Protein AF-A0A179RXJ3-F1 (afdb_monomer_lite)

Sequence (234 aa):
MSTRQLYRFTATAGPWVAGYRHDPAAGTIALTPEEAELDLLAGTIVPDGTPTGPIAVPGAVVVTDRVAAIRGARDYDFTVAELVAFLAGSTLGDELRGTLRDGVAPDRDTLAKLSAALDAAVVLLRAGIATRAPASALADKADAGANANIRSLEGLTTPLSLAQGGTGGRTADGARAALGLPLVPGDPGLPEAVAALYDAWVSGLPVWTGDGPVPVARGRYYRQGAGGPPVQAQ

Organism: NCBI:txid427683

pLDDT: mean 73.76, std 16.0, range [37.0, 95.38]

Radius of gyration: 41.15 Å; chains: 1; bounding box: 89×44×111 Å

Structure (mmCIF, N/CA/C/O backbone):
data_AF-A0A179RXJ3-F1
#
_entry.id   AF-A0A179RXJ3-F1
#
loop_
_atom_site.group_PDB
_atom_site.id
_atom_site.type_symbol
_atom_site.label_atom_id
_atom_site.label_alt_id
_atom_site.label_comp_id
_atom_site.label_asym_id
_atom_site.label_entity_id
_atom_site.label_seq_id
_atom_site.pdbx_PDB_ins_code
_atom_site.Cartn_x
_atom_site.Cartn_y
_atom_site.Cartn_z
_atom_site.occupancy
_atom_site.B_iso_or_equiv
_atom_site.auth_seq_id
_atom_site.auth_comp_id
_atom_site.auth_asym_id
_atom_site.auth_atom_id
_atom_site.pdbx_PDB_model_num
ATOM 1 N N . MET A 1 1 ? 15.676 28.851 -23.973 1.00 51.31 1 MET A N 1
ATOM 2 C CA . MET A 1 1 ? 17.135 28.638 -23.890 1.00 51.31 1 MET A CA 1
ATOM 3 C C . MET A 1 1 ? 17.431 28.204 -22.471 1.00 51.31 1 MET A C 1
ATOM 5 O O . MET A 1 1 ? 17.252 29.018 -21.574 1.00 51.31 1 MET A O 1
ATOM 9 N N . SER A 1 2 ? 17.754 26.929 -22.261 1.00 63.81 2 SER A N 1
ATOM 10 C CA . SER A 1 2 ? 18.090 26.411 -20.931 1.00 63.81 2 SER A CA 1
ATOM 11 C C . SER A 1 2 ? 19.412 27.023 -20.453 1.00 63.81 2 SER A C 1
ATOM 13 O O . SER A 1 2 ? 20.351 27.185 -21.234 1.00 63.81 2 SER A O 1
ATOM 15 N N . THR A 1 3 ? 19.469 27.427 -19.185 1.00 82.38 3 THR A N 1
ATOM 16 C CA . THR A 1 3 ? 20.654 28.046 -18.576 1.00 82.38 3 THR A CA 1
ATOM 17 C C . THR A 1 3 ? 21.743 26.993 -18.386 1.00 82.38 3 THR A C 1
ATOM 19 O O . THR A 1 3 ? 21.469 25.924 -17.843 1.00 82.38 3 THR A O 1
ATOM 22 N N . ARG A 1 4 ? 22.980 27.286 -18.803 1.00 84.25 4 ARG A N 1
ATOM 23 C CA . ARG A 1 4 ? 24.114 26.377 -18.590 1.00 84.25 4 ARG A CA 1
ATOM 24 C C . ARG A 1 4 ? 24.574 26.394 -17.130 1.00 84.25 4 ARG A C 1
ATOM 26 O O . ARG A 1 4 ? 24.688 27.461 -16.530 1.00 84.25 4 ARG A O 1
ATOM 33 N N . GLN A 1 5 ? 24.842 25.212 -16.586 1.00 86.44 5 GLN A N 1
ATOM 34 C CA . GLN A 1 5 ? 25.353 24.959 -15.240 1.00 86.44 5 GLN A CA 1
ATOM 35 C C . GLN A 1 5 ? 26.769 24.382 -15.316 1.00 86.44 5 GLN A C 1
ATOM 37 O O . GLN A 1 5 ? 27.162 23.816 -16.337 1.00 86.44 5 GLN A O 1
ATOM 42 N N . LEU A 1 6 ? 27.543 24.553 -14.244 1.00 88.81 6 LEU A N 1
ATOM 43 C CA . LEU A 1 6 ? 28.915 24.062 -14.163 1.00 88.81 6 LEU A CA 1
ATOM 44 C C . LEU A 1 6 ? 28.945 22.644 -13.576 1.00 88.81 6 LEU A C 1
ATOM 46 O O . LEU A 1 6 ? 28.379 22.388 -12.511 1.00 88.81 6 LEU A O 1
ATOM 50 N N . TYR A 1 7 ? 29.645 21.741 -14.252 1.00 87.81 7 TYR A N 1
ATOM 51 C CA . TYR A 1 7 ? 29.830 20.355 -13.841 1.00 87.81 7 TYR A CA 1
ATOM 52 C C . TYR A 1 7 ? 31.316 20.036 -13.736 1.00 87.81 7 TYR A C 1
ATOM 54 O O . TYR A 1 7 ? 32.099 20.453 -14.583 1.00 87.81 7 TYR A O 1
ATOM 62 N N . ARG A 1 8 ? 31.715 19.293 -12.707 1.00 90.38 8 ARG A N 1
ATOM 63 C CA . ARG A 1 8 ? 33.085 18.821 -12.495 1.00 90.38 8 ARG A CA 1
ATOM 64 C C . ARG A 1 8 ? 33.266 17.433 -13.091 1.00 90.38 8 ARG A C 1
ATOM 66 O O . ARG A 1 8 ? 32.418 16.569 -12.885 1.00 90.38 8 ARG A O 1
ATOM 73 N N . PHE A 1 9 ? 34.393 17.205 -13.758 1.00 86.50 9 PHE A N 1
ATOM 74 C CA . PHE A 1 9 ? 34.766 15.876 -14.244 1.00 86.50 9 PHE A CA 1
ATOM 75 C C . PHE A 1 9 ? 35.135 14.940 -13.091 1.00 86.50 9 PHE A C 1
ATOM 77 O O . PHE A 1 9 ? 35.782 15.338 -12.119 1.00 86.50 9 PHE A O 1
ATOM 84 N N . THR A 1 10 ? 34.749 13.675 -13.201 1.00 86.12 10 THR A N 1
ATOM 85 C CA . THR A 1 10 ? 35.151 12.633 -12.254 1.00 86.12 10 THR A CA 1
ATOM 86 C C . THR A 1 10 ? 36.356 11.854 -12.782 1.00 86.12 10 THR A C 1
ATOM 88 O O . THR A 1 10 ? 36.774 11.995 -13.931 1.00 86.12 10 THR A O 1
ATOM 91 N N . ALA A 1 11 ? 36.906 10.966 -11.951 1.00 83.25 11 ALA A N 1
ATOM 92 C CA . ALA A 1 11 ? 37.987 10.067 -12.357 1.00 83.25 11 ALA A CA 1
ATOM 93 C C . ALA A 1 11 ? 37.579 9.059 -13.453 1.00 83.25 11 ALA A C 1
ATOM 95 O O . ALA A 1 11 ? 38.448 8.410 -14.031 1.00 83.25 11 ALA A O 1
ATOM 96 N N . THR A 1 12 ? 36.281 8.907 -13.733 1.00 79.56 12 THR A N 1
ATOM 97 C CA . THR A 1 12 ? 35.764 8.020 -14.786 1.00 79.56 12 THR A CA 1
ATOM 98 C C . THR A 1 12 ? 35.531 8.751 -16.110 1.00 79.56 12 THR A C 1
ATOM 100 O O . THR A 1 12 ? 35.180 8.106 -17.099 1.00 79.56 12 THR A O 1
ATOM 103 N N . ALA A 1 13 ? 35.741 10.072 -16.158 1.00 81.00 13 ALA A N 1
ATOM 104 C CA . ALA A 1 13 ? 35.579 10.867 -17.367 1.00 81.00 13 ALA A CA 1
ATOM 105 C C . ALA A 1 13 ? 36.568 10.433 -18.461 1.00 81.00 13 ALA A C 1
ATOM 107 O O . ALA A 1 13 ? 37.788 10.451 -18.284 1.00 81.00 13 ALA A O 1
ATOM 108 N N . GLY A 1 14 ? 36.025 10.053 -19.618 1.00 77.44 14 GLY A N 1
ATOM 109 C CA . GLY A 1 14 ? 36.803 9.734 -20.810 1.00 77.44 14 GLY A CA 1
ATOM 110 C C . GLY A 1 14 ? 37.292 10.983 -21.562 1.00 77.44 14 GLY A C 1
ATOM 111 O O . GLY A 1 14 ? 37.141 12.109 -21.091 1.00 77.44 14 GLY A O 1
ATOM 112 N N . PRO A 1 15 ? 37.856 10.814 -22.771 1.00 76.38 15 PRO A N 1
ATOM 113 C CA . PRO A 1 15 ? 38.297 11.930 -23.614 1.00 76.38 15 PRO A CA 1
ATOM 114 C C . PRO A 1 15 ? 37.143 12.751 -24.224 1.00 76.38 15 PRO A C 1
ATOM 116 O O . PRO A 1 15 ? 37.399 13.770 -24.866 1.00 76.38 15 PRO A O 1
ATOM 119 N N . TRP A 1 16 ? 35.892 12.318 -24.040 1.00 75.06 16 TRP A N 1
ATOM 120 C CA . TRP A 1 16 ? 34.681 12.991 -24.508 1.00 75.06 16 TRP A CA 1
ATOM 121 C C . TRP A 1 16 ? 33.613 12.964 -23.415 1.00 75.06 16 TRP A C 1
ATOM 123 O O . TRP A 1 16 ? 33.392 11.914 -22.814 1.00 75.06 16 TRP A O 1
ATOM 133 N N . VAL A 1 17 ? 32.965 14.107 -23.188 1.00 77.31 17 VAL A N 1
ATOM 134 C CA . VAL A 1 17 ? 31.878 14.314 -22.217 1.00 77.31 17 VAL A CA 1
ATOM 135 C C . VAL A 1 17 ? 30.837 15.214 -22.881 1.00 77.31 17 VAL A C 1
ATOM 137 O O . VAL A 1 17 ? 31.190 16.260 -23.425 1.00 77.31 17 VAL A O 1
ATOM 140 N N . ALA A 1 18 ? 29.573 14.796 -22.897 1.00 76.62 18 ALA A N 1
ATOM 141 C CA . ALA A 1 18 ? 28.448 15.490 -23.530 1.00 76.62 18 ALA A CA 1
ATOM 142 C C . ALA A 1 18 ? 28.688 15.871 -25.007 1.00 76.62 18 ALA A C 1
ATOM 144 O O . ALA A 1 18 ? 28.246 16.913 -25.482 1.00 76.62 18 ALA A O 1
ATOM 145 N N . GLY A 1 19 ? 29.446 15.049 -25.745 1.00 72.12 19 GLY A N 1
ATOM 146 C CA . GLY A 1 19 ? 29.822 15.320 -27.141 1.00 72.12 19 GLY A CA 1
ATOM 147 C C . GLY A 1 19 ? 30.945 16.351 -27.323 1.00 72.12 19 GLY A C 1
ATOM 148 O O . GLY A 1 19 ? 31.393 16.570 -28.448 1.00 72.12 19 GLY A O 1
ATOM 149 N N . TYR A 1 20 ? 31.462 16.932 -26.238 1.00 73.25 20 TYR A N 1
ATOM 150 C CA . TYR A 1 20 ? 32.608 17.838 -26.245 1.00 73.25 20 TYR A CA 1
ATOM 151 C C . TYR A 1 20 ? 33.894 17.089 -25.887 1.00 73.25 20 TYR A C 1
ATOM 153 O O . TYR A 1 20 ? 33.895 16.154 -25.082 1.00 73.25 20 TYR A O 1
ATOM 161 N N . ARG A 1 21 ? 35.019 17.495 -26.486 1.00 73.94 21 ARG A N 1
ATOM 162 C CA . ARG A 1 21 ? 36.329 16.921 -26.166 1.00 73.94 21 ARG A CA 1
ATOM 163 C C . ARG A 1 21 ? 36.753 17.391 -24.776 1.00 73.94 21 ARG A C 1
ATOM 165 O O . ARG A 1 21 ? 36.854 18.592 -24.542 1.00 73.94 21 ARG A O 1
ATOM 172 N N . HIS A 1 22 ? 37.016 16.446 -23.883 1.00 76.25 22 HIS A N 1
ATOM 173 C CA . HIS A 1 22 ? 37.513 16.723 -22.541 1.00 76.25 22 HIS A CA 1
ATOM 174 C C . HIS A 1 22 ? 38.960 17.222 -22.633 1.00 76.25 22 HIS A C 1
ATOM 176 O O . HIS A 1 22 ? 39.838 16.530 -23.157 1.00 76.25 22 HIS A O 1
ATOM 182 N N . ASP A 1 23 ? 39.194 18.441 -22.147 1.00 77.50 23 ASP A N 1
ATOM 183 C CA . ASP A 1 23 ? 40.533 18.951 -21.881 1.00 77.50 23 ASP A CA 1
ATOM 184 C C . ASP A 1 23 ? 40.930 18.528 -20.459 1.00 77.50 23 ASP A C 1
ATOM 186 O O . ASP A 1 23 ? 40.339 19.035 -19.506 1.00 77.50 23 ASP A O 1
ATOM 190 N N . PRO A 1 24 ? 41.911 17.624 -20.288 1.00 69.44 24 PRO A N 1
ATOM 191 C CA . PRO A 1 24 ? 42.300 17.122 -18.972 1.00 69.44 24 PRO A CA 1
ATOM 192 C C . PRO A 1 24 ? 42.889 18.202 -18.050 1.00 69.44 24 PRO A C 1
ATOM 194 O O . PRO A 1 24 ? 43.063 17.948 -16.859 1.00 69.44 24 PRO A O 1
ATOM 197 N N . ALA A 1 25 ? 43.214 19.393 -18.570 1.00 76.19 25 ALA A N 1
ATOM 198 C CA . ALA A 1 25 ? 43.614 20.540 -17.759 1.00 76.19 25 ALA A CA 1
ATOM 199 C C . ALA A 1 25 ? 42.417 21.338 -17.204 1.00 76.19 25 ALA A C 1
ATOM 201 O O . ALA A 1 25 ? 42.571 22.068 -16.222 1.00 76.19 25 ALA A O 1
ATOM 202 N N . ALA A 1 26 ? 41.230 21.209 -17.803 1.00 75.56 26 ALA A N 1
ATOM 203 C CA . ALA A 1 26 ? 40.012 21.860 -17.337 1.00 75.56 26 ALA A CA 1
ATOM 204 C C . ALA A 1 26 ? 39.306 20.954 -16.317 1.00 75.56 26 ALA A C 1
ATOM 206 O O . ALA A 1 26 ? 38.922 19.835 -16.625 1.00 75.56 26 ALA A O 1
ATOM 207 N N . GLY A 1 27 ? 39.113 21.430 -15.084 1.00 80.75 27 GLY A N 1
ATOM 208 C CA . GLY A 1 27 ? 38.430 20.652 -14.039 1.00 80.75 27 GLY A CA 1
ATOM 209 C C . GLY A 1 27 ? 36.902 20.615 -14.170 1.00 80.75 27 GLY A C 1
ATOM 210 O O . GLY A 1 27 ? 36.249 19.864 -13.444 1.00 80.75 27 GLY A O 1
ATOM 211 N N . THR A 1 28 ? 36.323 21.430 -15.057 1.00 88.88 28 THR A N 1
ATOM 212 C CA . THR A 1 28 ? 34.873 21.629 -15.177 1.00 88.88 28 THR A CA 1
ATOM 213 C C . THR A 1 28 ? 34.411 21.876 -16.617 1.00 88.88 28 THR A C 1
ATOM 215 O O . THR A 1 28 ? 35.198 22.255 -17.485 1.00 88.88 28 THR A O 1
ATOM 218 N N . ILE A 1 29 ? 33.112 21.684 -16.864 1.00 86.44 29 ILE A N 1
ATOM 219 C CA . ILE A 1 29 ? 32.416 21.929 -18.131 1.00 86.44 29 ILE A CA 1
ATOM 220 C C . ILE A 1 29 ? 31.074 22.629 -17.885 1.00 86.44 29 ILE A C 1
ATOM 222 O O . ILE A 1 29 ? 30.380 22.334 -16.913 1.00 86.44 29 ILE A O 1
ATOM 226 N N . ALA A 1 30 ? 30.710 23.573 -18.755 1.00 89.38 30 ALA A N 1
ATOM 227 C CA . ALA A 1 30 ? 29.430 24.275 -18.693 1.00 89.38 30 ALA A CA 1
ATOM 228 C C . ALA A 1 30 ? 28.436 23.661 -19.690 1.00 89.38 30 ALA A C 1
ATOM 230 O O . ALA A 1 30 ? 28.619 23.800 -20.899 1.00 89.38 30 ALA A O 1
ATOM 231 N N . LEU A 1 31 ? 27.386 23.021 -19.182 1.00 84.81 31 LEU A N 1
ATOM 232 C CA . LEU A 1 31 ? 26.390 22.283 -19.966 1.00 84.81 31 LEU A CA 1
ATOM 233 C C . LEU A 1 31 ? 24.984 22.724 -19.569 1.00 84.81 31 LEU A C 1
ATOM 235 O O . LEU A 1 31 ? 24.766 23.139 -18.431 1.00 84.81 31 LEU A O 1
ATOM 239 N N . THR A 1 32 ? 24.011 22.656 -20.472 1.00 85.06 32 THR A N 1
ATOM 240 C CA . THR A 1 32 ? 22.610 22.710 -20.033 1.00 85.06 32 THR A CA 1
ATOM 241 C C . THR A 1 32 ? 22.261 21.414 -19.285 1.00 85.06 32 THR A C 1
ATOM 243 O O . THR A 1 32 ? 22.942 20.403 -19.479 1.00 85.06 32 THR A O 1
ATOM 246 N N . PRO A 1 33 ? 21.225 21.399 -18.427 1.00 79.44 33 PRO A N 1
ATOM 247 C CA . PRO A 1 33 ? 20.804 20.175 -17.745 1.00 79.44 33 PRO A CA 1
ATOM 248 C C . PRO A 1 33 ? 20.540 19.010 -18.707 1.00 79.44 33 PRO A C 1
ATOM 250 O O . PRO A 1 33 ? 20.866 17.873 -18.387 1.00 79.44 33 PRO A O 1
ATOM 253 N N . GLU A 1 34 ? 20.018 19.309 -19.898 1.00 76.81 34 GLU A N 1
ATOM 254 C CA . GLU A 1 34 ? 19.751 18.329 -20.954 1.00 76.81 34 GLU A CA 1
ATOM 255 C C . GLU A 1 34 ? 21.049 17.806 -21.602 1.00 76.81 34 GLU A C 1
ATOM 257 O O . GLU A 1 34 ? 21.161 16.620 -21.891 1.00 76.81 34 GLU A O 1
ATOM 262 N N . GLU A 1 35 ? 22.063 18.661 -21.792 1.00 80.50 35 GLU A N 1
ATOM 263 C CA . GLU A 1 35 ? 23.389 18.239 -22.277 1.00 80.50 35 GLU A CA 1
ATOM 264 C C . GLU A 1 35 ? 24.133 17.378 -21.230 1.00 80.50 35 GLU A C 1
ATOM 266 O O . GLU A 1 35 ? 24.879 16.472 -21.593 1.00 80.50 35 GLU A O 1
ATOM 271 N N . ALA A 1 36 ? 23.939 17.649 -19.933 1.00 81.62 36 ALA A N 1
ATOM 272 C CA . ALA A 1 36 ? 24.628 16.973 -18.828 1.00 81.62 36 ALA A CA 1
ATOM 273 C C . ALA A 1 36 ? 23.992 15.639 -18.400 1.00 81.62 36 ALA A C 1
ATOM 275 O O . ALA A 1 36 ? 24.612 14.872 -17.663 1.00 81.62 36 ALA A O 1
ATOM 276 N N . GLU A 1 37 ? 22.760 15.362 -18.828 1.00 76.00 37 GLU A N 1
ATOM 277 C CA . GLU A 1 37 ? 21.919 14.273 -18.318 1.00 76.00 37 GLU A CA 1
ATOM 278 C C . GLU A 1 37 ? 22.591 12.894 -18.424 1.00 76.00 37 GLU A C 1
ATOM 280 O O . GLU A 1 37 ? 22.647 12.134 -17.453 1.00 76.00 37 GLU A O 1
ATOM 285 N N . LEU A 1 38 ? 23.174 12.595 -19.587 1.00 69.94 38 LEU A N 1
ATOM 286 C CA . LEU A 1 38 ? 23.818 11.310 -19.860 1.00 69.94 38 LEU A CA 1
ATOM 287 C C . LEU A 1 38 ? 25.107 11.119 -19.045 1.00 69.94 38 LEU A C 1
ATOM 289 O O . LEU A 1 38 ? 25.362 10.033 -18.523 1.00 69.94 38 LEU A O 1
ATOM 293 N N . ASP A 1 39 ? 25.908 12.174 -18.913 1.00 80.88 39 ASP A N 1
ATOM 294 C CA . ASP A 1 39 ? 27.191 12.147 -18.209 1.00 80.88 39 ASP A CA 1
ATOM 295 C C . ASP A 1 39 ? 27.026 12.170 -16.680 1.00 80.88 39 ASP A C 1
ATOM 297 O O . ASP A 1 39 ? 27.813 11.557 -15.954 1.00 80.88 39 ASP A O 1
ATOM 301 N N . LEU A 1 40 ? 25.959 12.799 -16.175 1.00 79.94 40 LEU A N 1
ATOM 302 C CA . LEU A 1 40 ? 25.550 12.689 -14.772 1.00 79.94 40 LEU A CA 1
ATOM 303 C C . LEU A 1 40 ? 25.156 11.249 -14.424 1.00 79.94 40 LEU A C 1
ATOM 305 O O . LEU A 1 40 ? 25.555 10.738 -13.379 1.00 79.94 40 LEU A O 1
ATOM 309 N N . LEU A 1 41 ? 24.412 10.574 -15.308 1.00 72.44 41 LEU A N 1
ATOM 310 C CA . LEU A 1 41 ? 23.998 9.183 -15.109 1.00 72.44 41 LEU A CA 1
ATOM 311 C C . LEU A 1 41 ? 25.175 8.202 -15.221 1.00 72.44 41 LEU A C 1
ATOM 313 O O . LEU A 1 41 ? 25.265 7.247 -14.450 1.00 72.44 41 LEU A O 1
ATOM 317 N N . ALA A 1 42 ? 26.096 8.445 -16.158 1.00 72.44 42 ALA A N 1
ATOM 318 C CA . ALA A 1 42 ? 27.331 7.674 -16.303 1.00 72.44 42 ALA A CA 1
ATOM 319 C C . ALA A 1 42 ? 28.345 7.940 -15.173 1.00 72.44 42 ALA A C 1
ATOM 321 O O . ALA A 1 42 ? 29.340 7.221 -15.051 1.00 72.44 42 ALA A O 1
ATOM 322 N N . GLY A 1 43 ? 28.108 8.972 -14.356 1.00 78.00 43 GLY A N 1
ATOM 323 C CA . GLY A 1 43 ? 29.002 9.404 -13.288 1.00 78.00 43 GLY A CA 1
ATOM 324 C C . GLY A 1 43 ? 30.328 9.963 -13.800 1.00 78.00 43 GLY A C 1
ATOM 325 O O . GLY A 1 43 ? 31.296 9.982 -13.044 1.00 78.00 43 GLY A O 1
ATOM 326 N N . THR A 1 44 ? 30.402 10.383 -15.066 1.00 82.88 44 THR A N 1
ATOM 327 C CA . THR A 1 44 ? 31.577 11.030 -15.676 1.00 82.88 44 THR A CA 1
ATOM 328 C C . THR A 1 44 ? 31.675 12.499 -15.270 1.00 82.88 44 THR A C 1
ATOM 330 O O . THR A 1 44 ? 32.769 13.065 -15.257 1.00 82.88 44 THR A O 1
ATOM 333 N N . ILE A 1 45 ? 30.552 13.106 -14.876 1.00 85.38 45 ILE A N 1
ATOM 334 C CA . ILE A 1 45 ? 30.499 14.442 -14.281 1.00 85.38 45 ILE A CA 1
ATOM 335 C C . ILE A 1 45 ? 29.619 14.473 -13.032 1.00 85.38 45 ILE A C 1
ATOM 337 O O . ILE A 1 45 ? 28.733 13.642 -12.847 1.00 85.38 45 ILE A O 1
ATOM 341 N N . VAL A 1 46 ? 29.845 15.473 -12.185 1.00 87.50 46 VAL A N 1
ATOM 342 C CA . VAL A 1 46 ? 28.992 15.808 -11.0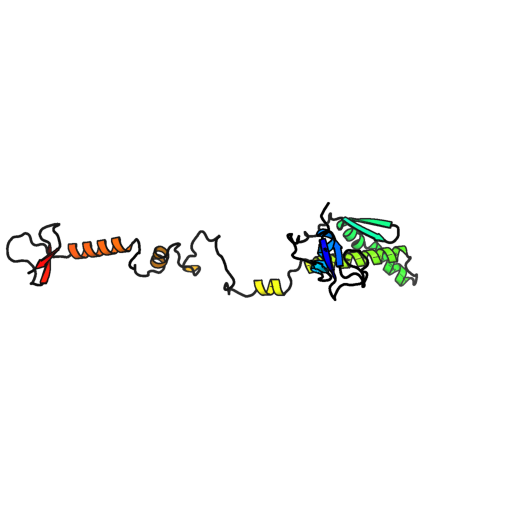37 1.00 87.50 46 VAL A CA 1
ATOM 343 C C . VAL A 1 46 ? 28.705 17.310 -11.019 1.00 87.50 46 VAL A C 1
ATOM 345 O O . VAL A 1 46 ? 29.553 18.081 -11.469 1.00 87.50 46 VAL A O 1
ATOM 348 N N . PRO A 1 47 ? 27.546 17.772 -10.517 1.00 87.31 47 PRO A N 1
ATOM 349 C CA . PRO A 1 47 ? 27.279 19.203 -10.393 1.00 87.31 47 PRO A CA 1
ATOM 350 C C . PRO A 1 47 ? 28.333 19.857 -9.491 1.00 87.31 47 PRO A C 1
ATOM 352 O O . PRO A 1 47 ? 28.579 19.379 -8.382 1.00 87.31 47 PRO A O 1
ATOM 355 N N . ASP A 1 48 ? 28.961 20.944 -9.943 1.00 78.69 48 ASP A N 1
ATOM 356 C CA . ASP A 1 48 ? 29.910 21.709 -9.122 1.00 78.69 48 ASP A CA 1
ATOM 357 C C . ASP A 1 48 ? 29.106 22.712 -8.266 1.00 78.69 48 ASP A C 1
ATOM 359 O O . ASP A 1 48 ? 29.099 23.917 -8.506 1.00 78.69 48 ASP A O 1
ATOM 363 N N . GLY A 1 49 ? 28.311 22.176 -7.328 1.00 66.94 49 GLY A N 1
ATOM 364 C CA . GLY A 1 49 ? 27.346 22.912 -6.497 1.00 66.94 49 GLY A CA 1
ATOM 365 C C . GLY A 1 49 ? 26.072 22.111 -6.183 1.00 66.94 49 GLY A C 1
ATOM 366 O O . GLY A 1 49 ? 25.927 20.963 -6.596 1.00 66.94 49 GLY A O 1
ATOM 367 N N . THR A 1 50 ? 25.130 22.693 -5.431 1.00 46.06 50 THR A N 1
ATOM 368 C CA . THR A 1 50 ? 23.830 22.058 -5.137 1.00 46.06 50 THR A CA 1
ATOM 369 C C . THR A 1 50 ? 22.943 22.108 -6.392 1.00 46.06 50 THR A C 1
ATOM 371 O O . THR A 1 50 ? 22.615 23.213 -6.827 1.00 46.06 50 THR A O 1
ATOM 374 N N . PRO A 1 51 ? 22.542 20.973 -6.997 1.00 47.06 51 PRO A N 1
ATOM 375 C CA . PRO A 1 51 ? 21.710 20.994 -8.197 1.00 47.06 51 PRO A CA 1
ATOM 376 C C . PRO A 1 51 ? 20.323 21.561 -7.867 1.00 47.06 51 PRO A C 1
ATOM 378 O O . PRO A 1 51 ? 19.553 20.971 -7.110 1.00 47.06 51 PRO A O 1
ATOM 381 N N . THR A 1 52 ? 19.996 22.724 -8.428 1.00 39.88 52 THR A N 1
ATOM 382 C CA . THR A 1 52 ? 18.674 23.353 -8.330 1.00 39.88 52 THR A CA 1
ATOM 383 C C . THR A 1 52 ? 17.831 22.964 -9.541 1.00 39.88 52 THR A C 1
ATOM 385 O O . THR A 1 52 ? 17.599 23.752 -10.452 1.00 39.88 52 THR A O 1
ATOM 388 N N . GLY A 1 53 ? 17.376 21.714 -9.572 1.00 50.38 53 GLY A N 1
ATOM 389 C CA . GLY A 1 53 ? 16.411 21.263 -10.570 1.00 50.38 53 GLY A CA 1
ATOM 390 C C . GLY A 1 53 ? 16.126 19.765 -10.481 1.00 50.38 53 GLY A C 1
ATOM 391 O O . GLY A 1 53 ? 17.020 19.004 -10.107 1.00 50.38 53 GLY A O 1
ATOM 392 N N . PRO A 1 54 ? 14.894 19.320 -10.789 1.00 37.56 54 PRO A N 1
ATOM 393 C CA . PRO A 1 54 ? 14.605 17.900 -10.919 1.00 37.56 54 PRO A CA 1
ATOM 394 C C . PRO A 1 54 ? 15.454 17.317 -12.052 1.00 37.56 54 PRO A C 1
ATOM 396 O O . PRO A 1 54 ? 15.471 17.851 -13.160 1.00 37.56 54 PRO A O 1
ATOM 399 N N . ILE A 1 55 ? 16.151 16.218 -11.766 1.00 42.59 55 ILE A N 1
ATOM 400 C CA . ILE A 1 55 ? 16.773 15.385 -12.796 1.00 42.59 55 ILE A CA 1
ATOM 401 C C . ILE A 1 55 ? 15.618 14.820 -13.626 1.00 42.59 55 ILE A C 1
ATOM 403 O O . ILE A 1 55 ? 14.790 14.071 -13.101 1.00 42.59 55 ILE A O 1
ATOM 407 N N . ALA A 1 56 ? 15.510 15.240 -14.887 1.00 39.47 56 ALA A N 1
ATOM 408 C CA . ALA A 1 56 ? 14.543 14.664 -15.805 1.00 39.47 56 ALA A CA 1
ATOM 409 C C . ALA A 1 56 ? 14.909 13.190 -16.012 1.00 39.47 56 ALA A C 1
ATOM 411 O O . ALA A 1 56 ? 16.065 12.855 -16.245 1.00 39.47 56 ALA A O 1
ATOM 412 N N . VAL A 1 57 ? 13.932 12.300 -15.851 1.00 40.03 57 VAL A N 1
ATOM 413 C CA . VAL A 1 57 ? 14.090 10.903 -16.256 1.00 40.03 57 VAL A CA 1
ATOM 414 C C . VAL A 1 57 ? 13.776 10.868 -17.750 1.00 40.03 57 VAL A C 1
ATOM 416 O O . VAL A 1 57 ? 12.666 11.275 -18.114 1.00 40.03 57 VAL A O 1
ATOM 419 N N . PRO A 1 58 ? 14.696 10.408 -18.614 1.00 44.34 58 PRO A N 1
ATOM 420 C CA . PRO A 1 58 ? 14.441 10.400 -20.041 1.00 44.34 58 PRO A CA 1
ATOM 421 C C . PRO A 1 58 ? 13.259 9.474 -20.340 1.00 44.34 58 PRO A C 1
ATOM 423 O O . PRO A 1 58 ? 13.141 8.374 -19.790 1.00 44.34 58 PRO A O 1
ATOM 426 N N . GLY A 1 59 ? 12.347 9.952 -21.188 1.00 45.25 59 GLY A N 1
ATOM 427 C CA . GLY A 1 59 ? 11.204 9.172 -21.651 1.00 45.25 59 GLY A CA 1
ATOM 428 C C . GLY A 1 59 ? 11.646 7.927 -22.424 1.00 45.25 59 GLY A C 1
ATOM 429 O O . GLY A 1 59 ? 12.773 7.841 -22.912 1.00 45.25 59 GLY A O 1
ATOM 430 N N . ALA A 1 60 ? 10.754 6.943 -22.542 1.00 43.50 60 ALA A N 1
ATOM 431 C CA . ALA A 1 60 ? 11.016 5.777 -23.377 1.00 43.50 60 ALA A CA 1
ATOM 432 C C . ALA A 1 60 ? 11.252 6.215 -24.831 1.00 43.50 60 ALA A C 1
ATOM 434 O O . ALA A 1 60 ? 10.440 6.958 -25.378 1.00 43.50 60 ALA A O 1
ATOM 435 N N . VAL A 1 61 ? 12.333 5.724 -25.446 1.00 46.28 61 VAL A N 1
ATOM 436 C CA . VAL A 1 61 ? 12.594 5.937 -26.874 1.00 46.28 61 VAL A CA 1
ATOM 437 C C . VAL A 1 61 ? 11.484 5.259 -27.672 1.00 46.28 61 VAL A C 1
ATOM 439 O O . VAL A 1 61 ? 11.273 4.048 -27.548 1.00 46.28 61 VAL A O 1
ATOM 442 N N . VAL A 1 62 ? 10.764 6.031 -28.477 1.00 52.44 62 VAL A N 1
ATOM 443 C CA . VAL A 1 62 ? 9.672 5.549 -29.323 1.00 52.44 62 VAL A CA 1
ATOM 444 C C . VAL A 1 62 ? 10.101 5.489 -30.784 1.00 52.44 62 VAL A C 1
ATOM 446 O O . VAL A 1 62 ? 11.040 6.139 -31.227 1.00 52.44 62 VAL A O 1
ATOM 449 N N . VAL A 1 63 ? 9.390 4.688 -31.575 1.00 47.09 63 VAL A N 1
ATOM 450 C CA . VAL A 1 63 ? 9.731 4.411 -32.982 1.00 47.09 63 VAL A CA 1
ATOM 451 C C . VAL A 1 63 ? 9.743 5.651 -33.888 1.00 47.09 63 VAL A C 1
ATOM 453 O O . VAL A 1 63 ? 10.345 5.620 -34.959 1.00 47.09 63 VAL A O 1
ATOM 456 N N . THR A 1 64 ? 9.092 6.735 -33.463 1.00 62.50 64 THR A N 1
ATOM 457 C CA . THR A 1 64 ? 9.061 8.029 -34.159 1.00 62.50 64 THR A CA 1
ATOM 458 C C . THR A 1 64 ? 10.233 8.940 -33.812 1.00 62.50 64 THR A C 1
ATOM 460 O O . THR A 1 64 ? 10.381 9.983 -34.449 1.00 62.50 64 THR A O 1
ATOM 463 N N . ASP A 1 65 ? 11.045 8.581 -32.817 1.00 48.50 65 ASP A N 1
ATOM 464 C CA . ASP A 1 65 ? 12.176 9.402 -32.406 1.00 48.50 65 ASP A CA 1
ATOM 465 C C . ASP A 1 65 ? 13.215 9.478 -33.521 1.00 48.50 65 ASP A C 1
ATOM 467 O O . ASP A 1 65 ? 13.467 8.512 -34.249 1.00 48.50 65 ASP A O 1
ATOM 471 N N . ARG A 1 66 ? 13.795 10.669 -33.665 1.00 63.94 66 ARG A N 1
ATOM 472 C CA . ARG A 1 66 ? 14.797 10.990 -34.679 1.00 63.94 66 ARG A CA 1
ATOM 473 C C . ARG A 1 66 ? 16.186 10.717 -34.127 1.00 63.94 66 ARG A C 1
ATOM 475 O O . ARG A 1 66 ? 16.522 11.147 -33.026 1.00 63.94 66 ARG A O 1
ATOM 482 N N . VAL A 1 67 ? 17.001 10.037 -34.918 1.00 54.94 67 VAL A N 1
ATOM 483 C CA . VAL A 1 67 ? 18.416 9.807 -34.652 1.00 54.94 67 VAL A CA 1
ATOM 484 C C . VAL A 1 67 ? 19.206 10.654 -35.638 1.00 54.94 67 VAL A C 1
ATOM 486 O O . VAL A 1 67 ? 19.251 10.359 -36.831 1.00 54.94 67 VAL A O 1
ATOM 489 N N . ALA A 1 68 ? 19.832 11.709 -35.119 1.00 55.72 68 ALA A N 1
ATOM 490 C CA . ALA A 1 68 ? 20.777 12.521 -35.868 1.00 55.72 68 ALA A CA 1
ATOM 491 C C . ALA A 1 68 ? 22.199 11.991 -35.636 1.00 55.72 68 ALA A C 1
ATOM 493 O O . ALA A 1 68 ? 22.665 11.915 -34.498 1.00 55.72 68 ALA A O 1
ATOM 494 N N . ALA A 1 69 ? 22.898 11.629 -36.708 1.00 51.41 69 ALA A N 1
ATOM 495 C CA . ALA A 1 69 ? 24.291 11.206 -36.668 1.00 51.41 69 ALA A CA 1
ATOM 496 C C . ALA A 1 69 ? 25.112 12.019 -37.670 1.00 51.41 69 ALA A C 1
ATOM 498 O O . ALA A 1 69 ? 24.751 12.128 -38.838 1.00 51.41 69 ALA A O 1
ATOM 499 N N . ILE A 1 70 ? 26.249 12.559 -37.231 1.00 41.50 70 ILE A N 1
ATOM 500 C CA . ILE A 1 70 ? 27.159 13.320 -38.092 1.00 41.50 70 ILE A CA 1
ATOM 501 C C . ILE A 1 70 ? 28.429 12.496 -38.286 1.00 41.50 70 ILE A C 1
ATOM 503 O O . ILE A 1 70 ? 29.100 12.136 -37.317 1.00 41.50 70 ILE A O 1
ATOM 507 N N . ARG A 1 71 ? 28.787 12.197 -39.540 1.00 40.72 71 ARG A N 1
ATOM 508 C CA . ARG A 1 71 ? 30.076 11.563 -39.864 1.00 40.72 71 ARG A CA 1
ATOM 509 C C . ARG A 1 71 ? 30.750 12.289 -41.020 1.00 40.72 71 ARG A C 1
ATOM 511 O O . ARG A 1 71 ? 30.330 12.195 -42.173 1.00 40.72 71 ARG A O 1
ATOM 518 N N . GLY A 1 72 ? 31.856 12.967 -40.715 1.00 56.72 72 GLY A N 1
ATOM 519 C CA . GLY A 1 72 ? 32.536 13.834 -41.676 1.00 56.72 72 GLY A CA 1
ATOM 520 C C . GLY A 1 72 ? 31.686 15.070 -41.976 1.00 56.72 72 GLY A C 1
ATOM 521 O O . GLY A 1 72 ? 31.247 15.736 -41.051 1.00 56.72 72 GLY A O 1
ATOM 522 N N . ALA A 1 73 ? 31.450 15.360 -43.258 1.00 46.28 73 ALA A N 1
ATOM 523 C CA . ALA A 1 73 ? 30.623 16.487 -43.709 1.00 46.28 73 ALA A CA 1
ATOM 524 C C . ALA A 1 73 ? 29.174 16.087 -44.053 1.00 46.28 73 ALA A C 1
ATOM 526 O O . ALA A 1 73 ? 28.508 16.789 -44.810 1.00 46.28 73 ALA A O 1
ATOM 527 N N . ARG A 1 74 ? 28.717 14.914 -43.596 1.00 37.00 74 ARG A N 1
ATOM 528 C CA . ARG A 1 74 ? 27.366 14.417 -43.870 1.00 37.00 74 ARG A CA 1
ATOM 529 C C . ARG A 1 74 ? 26.583 14.245 -42.580 1.00 37.00 74 ARG A C 1
ATOM 531 O O . ARG A 1 74 ? 27.059 13.576 -41.658 1.00 37.00 74 ARG A O 1
ATOM 538 N N . ASP A 1 75 ? 25.372 14.781 -42.618 1.00 54.12 75 ASP A N 1
ATOM 539 C CA . ASP A 1 75 ? 24.352 14.630 -41.595 1.00 54.12 75 ASP A CA 1
ATOM 540 C C . ASP A 1 75 ? 23.398 13.516 -42.025 1.00 54.12 75 ASP A C 1
ATOM 542 O O . ASP A 1 75 ? 22.869 13.516 -43.139 1.00 54.12 75 ASP A O 1
ATOM 546 N N . TYR A 1 76 ? 23.215 12.543 -41.144 1.00 50.50 76 TYR A N 1
ATOM 547 C CA . TYR A 1 76 ? 22.251 11.468 -41.293 1.00 50.50 76 TYR A CA 1
ATOM 548 C C . TYR A 1 76 ? 21.131 11.722 -40.293 1.00 50.50 76 TYR A C 1
ATOM 550 O O . TYR A 1 76 ? 21.390 11.833 -39.098 1.00 50.50 76 TYR A O 1
ATOM 558 N N . ASP A 1 77 ? 19.904 11.826 -40.790 1.00 59.62 77 ASP A N 1
ATOM 559 C CA . ASP A 1 77 ? 18.702 12.007 -39.982 1.00 59.62 77 ASP A CA 1
ATOM 560 C C . ASP A 1 77 ? 17.691 10.935 -40.389 1.00 59.62 77 ASP A C 1
ATOM 562 O O . ASP A 1 77 ? 17.202 10.930 -41.521 1.00 59.62 77 ASP A O 1
ATOM 566 N N . PHE A 1 78 ? 17.442 9.986 -39.492 1.00 58.81 78 PHE A N 1
ATOM 567 C CA . PHE A 1 78 ? 16.501 8.889 -39.701 1.00 58.81 78 PHE A CA 1
ATOM 568 C C . PHE A 1 78 ? 15.754 8.571 -38.407 1.00 58.81 78 PHE A C 1
ATOM 570 O O . PHE A 1 78 ? 16.235 8.808 -37.301 1.00 58.81 78 PHE A O 1
ATOM 577 N N . THR A 1 79 ? 14.554 8.025 -38.535 1.00 63.12 79 THR A N 1
ATOM 578 C CA . THR A 1 79 ? 13.748 7.563 -37.403 1.00 63.12 79 THR A CA 1
ATOM 579 C C . THR A 1 79 ? 14.250 6.224 -36.867 1.00 63.12 79 THR A C 1
ATOM 581 O O . THR A 1 79 ? 14.841 5.417 -37.591 1.00 63.12 79 THR A O 1
ATOM 584 N N . VAL A 1 80 ? 13.960 5.934 -35.596 1.00 54.69 80 VAL A N 1
ATOM 585 C CA . VAL A 1 80 ? 14.217 4.612 -34.999 1.00 54.69 80 VAL A CA 1
ATOM 586 C C . VAL A 1 80 ? 13.530 3.498 -35.807 1.00 54.69 80 VAL A C 1
ATOM 588 O O . VAL A 1 80 ? 14.115 2.434 -36.000 1.00 54.69 80 VAL A O 1
ATOM 591 N N . ALA A 1 81 ? 12.332 3.744 -36.347 1.00 56.31 81 ALA A N 1
ATOM 592 C CA . ALA A 1 81 ? 11.643 2.808 -37.238 1.00 56.31 81 ALA A CA 1
ATOM 593 C C . ALA A 1 81 ? 12.410 2.536 -38.544 1.00 56.31 81 ALA A C 1
ATOM 595 O O . ALA A 1 81 ? 12.532 1.382 -38.951 1.00 56.31 81 ALA A O 1
ATOM 596 N N . GLU A 1 82 ? 12.940 3.5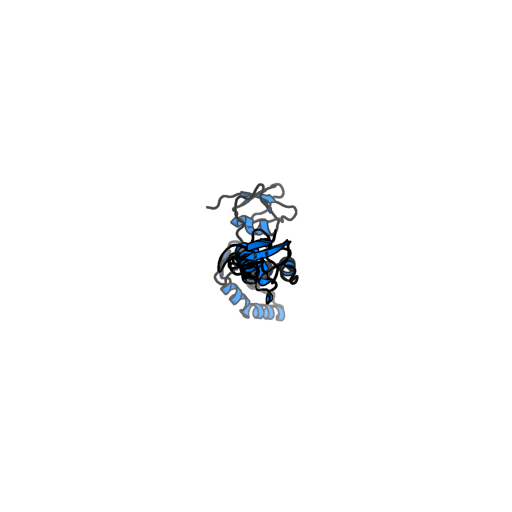75 -39.193 1.00 57.91 82 GLU A N 1
ATOM 597 C CA . GLU A 1 82 ? 13.720 3.446 -40.431 1.00 57.91 82 GLU A CA 1
ATOM 598 C C . GLU A 1 82 ? 15.030 2.701 -40.196 1.00 57.91 82 GLU A C 1
ATOM 600 O O . GLU A 1 82 ? 15.410 1.855 -40.999 1.00 57.91 82 GLU A O 1
ATOM 605 N N . LEU A 1 83 ? 15.682 2.949 -39.063 1.00 60.75 83 LEU A N 1
ATOM 606 C CA . LEU A 1 83 ? 16.869 2.212 -38.653 1.00 60.75 83 LEU A CA 1
ATOM 607 C C . LEU A 1 83 ? 16.563 0.730 -38.417 1.00 60.75 83 LEU A C 1
ATOM 609 O O . LEU A 1 83 ? 17.286 -0.136 -38.901 1.00 60.75 83 LEU A O 1
ATOM 613 N N . VAL A 1 84 ? 15.475 0.422 -37.708 1.00 58.56 84 VAL A N 1
ATOM 614 C CA . VAL A 1 84 ? 15.029 -0.960 -37.485 1.00 58.56 84 VAL A CA 1
ATOM 615 C C . VAL A 1 84 ? 14.670 -1.637 -38.809 1.00 58.56 84 VAL A C 1
ATOM 617 O O . VAL A 1 84 ? 15.058 -2.782 -39.018 1.00 58.56 84 VAL A O 1
ATOM 620 N N . ALA A 1 85 ? 13.997 -0.942 -39.728 1.00 60.09 85 ALA A N 1
ATOM 621 C CA . ALA A 1 85 ? 13.678 -1.457 -41.058 1.00 60.09 85 ALA A CA 1
ATOM 622 C C . ALA A 1 85 ? 14.936 -1.678 -41.916 1.00 60.09 85 ALA A C 1
ATOM 624 O O . ALA A 1 85 ? 15.035 -2.687 -42.612 1.00 60.09 85 ALA A O 1
ATOM 625 N N . PHE A 1 86 ? 15.918 -0.780 -41.825 1.00 58.59 86 PHE A N 1
ATOM 626 C CA . PHE A 1 86 ? 17.212 -0.899 -42.492 1.00 58.59 86 PHE A CA 1
ATOM 627 C C . PHE A 1 86 ? 18.019 -2.094 -41.965 1.00 58.59 86 PHE A C 1
ATOM 629 O O . PHE A 1 86 ? 18.588 -2.847 -42.749 1.00 58.59 86 PHE A O 1
ATOM 636 N N . LEU A 1 87 ? 18.011 -2.317 -40.648 1.00 56.06 87 LEU A N 1
ATOM 637 C CA . LEU A 1 87 ? 18.658 -3.463 -39.999 1.00 56.06 87 LEU A CA 1
ATOM 638 C C . LEU A 1 87 ? 17.919 -4.788 -40.242 1.00 56.06 87 LEU A C 1
ATOM 640 O O . LEU A 1 87 ? 18.552 -5.838 -40.335 1.00 56.06 87 LEU A O 1
ATOM 644 N N . ALA A 1 88 ? 16.588 -4.751 -40.343 1.00 58.03 88 ALA A N 1
ATOM 645 C CA . ALA A 1 88 ? 15.750 -5.905 -40.668 1.00 58.03 88 ALA A CA 1
ATOM 646 C C . ALA A 1 88 ? 15.778 -6.258 -42.170 1.00 58.03 88 ALA A C 1
ATOM 648 O O . ALA A 1 88 ? 15.388 -7.361 -42.559 1.00 58.03 88 ALA A O 1
ATOM 649 N N . GLY A 1 89 ? 16.253 -5.339 -43.017 1.00 56.34 89 GLY A N 1
ATOM 650 C CA . GLY A 1 89 ? 16.481 -5.550 -44.439 1.00 56.34 89 GLY A CA 1
ATOM 651 C C . GLY A 1 89 ? 17.643 -6.511 -44.686 1.00 56.34 89 GLY A C 1
ATOM 652 O O . GLY A 1 89 ? 18.810 -6.146 -44.583 1.00 56.34 89 GLY A O 1
ATOM 653 N N . SER A 1 90 ? 17.311 -7.746 -45.067 1.00 53.91 90 SER A N 1
ATOM 654 C CA . SER A 1 90 ? 18.237 -8.835 -45.446 1.00 53.91 90 SER A CA 1
ATOM 655 C C . SER A 1 90 ? 19.354 -8.472 -46.442 1.00 53.91 90 SER A C 1
ATOM 657 O O . SER A 1 90 ? 20.359 -9.177 -46.499 1.00 53.91 90 SER A O 1
ATOM 659 N N . THR A 1 91 ? 19.243 -7.363 -47.180 1.00 54.03 91 THR A N 1
ATOM 660 C CA . THR A 1 91 ? 20.166 -7.014 -48.267 1.00 54.03 91 THR A CA 1
ATOM 661 C C . THR A 1 91 ? 21.585 -6.736 -47.789 1.00 54.03 91 THR A C 1
ATOM 663 O O . THR A 1 91 ? 22.511 -7.225 -48.420 1.00 54.03 91 THR A O 1
ATOM 666 N N . LEU A 1 92 ? 21.785 -6.046 -46.657 1.00 54.28 92 LEU A N 1
ATOM 667 C CA . LEU A 1 92 ? 23.136 -5.760 -46.147 1.00 54.28 92 LEU A CA 1
ATOM 668 C C . LEU A 1 92 ? 23.840 -7.047 -45.688 1.00 54.28 92 LEU A C 1
ATOM 670 O O . LEU A 1 92 ? 25.023 -7.257 -45.951 1.00 54.28 92 LEU A O 1
ATOM 674 N N . GLY A 1 93 ? 23.100 -7.926 -45.005 1.00 56.38 93 GLY A N 1
ATOM 675 C CA . GLY A 1 93 ? 23.611 -9.216 -44.546 1.00 56.38 93 GLY A CA 1
ATOM 676 C C . GLY A 1 93 ? 23.913 -10.174 -45.700 1.00 56.38 93 GLY A C 1
ATOM 677 O O . GLY A 1 93 ? 24.863 -10.953 -45.608 1.00 56.38 93 GLY A O 1
ATOM 678 N N . ASP A 1 94 ? 23.128 -10.105 -46.775 1.00 61.03 94 ASP A N 1
ATOM 679 C CA . ASP A 1 94 ? 23.320 -10.888 -47.994 1.00 61.03 94 ASP A CA 1
ATOM 680 C C . ASP A 1 94 ? 24.464 -10.327 -48.864 1.00 61.03 94 ASP A C 1
ATOM 682 O O . ASP A 1 94 ? 25.287 -11.113 -49.334 1.00 61.03 94 ASP A O 1
ATOM 686 N N . GLU A 1 95 ? 24.609 -8.999 -48.986 1.00 56.62 95 GLU A N 1
ATOM 687 C CA . GLU A 1 95 ? 25.743 -8.321 -49.648 1.00 56.62 95 GLU A CA 1
ATOM 688 C C . GLU A 1 95 ? 27.074 -8.641 -48.965 1.00 56.62 95 GLU A C 1
ATOM 690 O O . GLU A 1 95 ? 28.033 -9.019 -49.640 1.00 56.62 95 GLU A O 1
ATOM 695 N N . LEU A 1 96 ? 27.129 -8.557 -47.628 1.00 53.81 96 LEU A N 1
ATOM 696 C CA . LEU A 1 96 ? 28.316 -8.906 -46.836 1.00 53.81 96 LEU A CA 1
ATOM 697 C C . LEU A 1 96 ? 28.673 -10.391 -46.952 1.00 53.81 96 LEU A C 1
ATOM 699 O O . LEU A 1 96 ? 29.850 -10.734 -47.068 1.00 53.81 96 LEU A O 1
ATOM 703 N N . ARG A 1 97 ? 27.677 -11.291 -46.942 1.00 58.72 97 ARG A N 1
ATOM 704 C CA . ARG A 1 97 ? 27.912 -12.732 -47.149 1.00 58.72 97 ARG A CA 1
ATOM 705 C C . ARG A 1 97 ? 28.390 -13.044 -48.565 1.00 58.72 97 ARG A C 1
ATOM 707 O O . ARG A 1 97 ? 29.203 -13.954 -48.708 1.00 58.72 97 ARG A O 1
ATOM 714 N N . GLY A 1 98 ? 27.906 -12.319 -49.572 1.00 58.47 98 GLY A N 1
ATOM 715 C CA . GLY A 1 98 ? 28.379 -12.418 -50.954 1.00 58.47 98 GLY A CA 1
ATOM 716 C C . GLY A 1 98 ? 29.835 -11.975 -51.086 1.00 58.47 98 GLY A C 1
ATOM 717 O O . GLY A 1 98 ? 30.686 -12.773 -51.467 1.00 58.47 98 GLY A O 1
ATOM 718 N N . THR A 1 99 ? 30.156 -10.755 -50.643 1.00 54.50 99 THR A N 1
ATOM 719 C CA . THR A 1 99 ? 31.527 -10.207 -50.710 1.00 54.50 99 THR A CA 1
ATOM 720 C C . THR A 1 99 ? 32.549 -11.062 -49.958 1.00 54.50 99 THR A C 1
ATOM 722 O O . THR A 1 99 ? 33.617 -11.356 -50.493 1.00 54.50 99 THR A O 1
ATOM 725 N N . LEU A 1 100 ? 32.211 -11.554 -48.760 1.00 54.28 100 LEU A N 1
ATOM 726 C CA . LEU A 1 100 ? 33.094 -12.442 -47.992 1.00 54.28 100 LEU A CA 1
ATOM 727 C C . LEU A 1 100 ? 33.294 -13.824 -48.641 1.00 54.28 100 LEU A C 1
ATOM 729 O O . LEU A 1 100 ? 34.385 -14.381 -48.527 1.00 54.28 100 LEU A O 1
ATOM 733 N N . ARG A 1 101 ? 32.272 -14.392 -49.303 1.00 58.84 101 ARG A N 1
ATOM 734 C CA . ARG A 1 101 ? 32.382 -15.688 -50.007 1.00 58.84 101 ARG A CA 1
ATOM 735 C C . ARG A 1 101 ? 33.195 -15.591 -51.292 1.00 58.84 101 ARG A C 1
ATOM 737 O O . ARG A 1 101 ? 33.931 -16.524 -51.597 1.00 58.84 101 ARG A O 1
ATOM 744 N N . ASP A 1 102 ? 33.101 -14.465 -51.987 1.00 61.16 102 ASP A N 1
ATOM 745 C CA . ASP A 1 102 ? 33.788 -14.242 -53.261 1.00 61.16 102 ASP A CA 1
ATOM 746 C C . ASP A 1 102 ? 35.231 -13.735 -53.078 1.00 61.16 102 ASP A C 1
ATOM 748 O O . ASP A 1 102 ? 35.941 -13.490 -54.052 1.00 61.16 102 ASP A O 1
ATOM 752 N N . GLY A 1 103 ? 35.691 -13.576 -51.829 1.00 45.00 103 GLY A N 1
ATOM 753 C CA . GLY A 1 103 ? 37.029 -13.065 -51.515 1.00 45.00 103 GLY A CA 1
ATOM 754 C C . GLY A 1 103 ? 37.237 -11.601 -51.923 1.00 45.00 103 GLY A C 1
ATOM 755 O O . GLY A 1 103 ? 38.374 -11.131 -51.978 1.00 45.00 103 GLY A O 1
ATOM 756 N N . VAL A 1 104 ? 36.153 -10.878 -52.210 1.00 54.22 104 VAL A N 1
ATOM 757 C CA . VAL A 1 104 ? 36.167 -9.469 -52.603 1.00 54.22 104 VAL A CA 1
ATOM 758 C C . VAL A 1 104 ? 36.001 -8.625 -51.346 1.00 54.22 104 VAL A C 1
ATOM 760 O O . VAL A 1 104 ? 35.035 -8.781 -50.601 1.00 54.22 104 VAL A O 1
ATOM 763 N N . ALA A 1 105 ? 36.946 -7.717 -51.093 1.00 50.84 105 ALA A N 1
ATOM 764 C CA . ALA A 1 105 ? 36.830 -6.799 -49.969 1.00 50.84 105 ALA A CA 1
ATOM 765 C C . ALA A 1 105 ? 35.540 -5.965 -50.120 1.00 50.84 105 ALA A C 1
ATOM 767 O O . ALA A 1 105 ? 35.358 -5.348 -51.174 1.00 50.84 105 ALA A O 1
ATOM 768 N N . PRO A 1 106 ? 34.651 -5.940 -49.108 1.00 56.56 106 PRO A N 1
ATOM 769 C CA . PRO A 1 106 ? 33.447 -5.124 -49.158 1.00 56.56 106 PRO A CA 1
ATOM 770 C C . PRO A 1 106 ? 33.826 -3.662 -49.378 1.00 56.56 106 PRO A C 1
ATOM 772 O O . PRO A 1 106 ? 34.803 -3.161 -48.810 1.00 56.56 106 PRO A O 1
ATOM 775 N N . ASP A 1 107 ? 33.070 -2.984 -50.235 1.00 61.88 107 ASP A N 1
ATOM 776 C CA . ASP A 1 107 ? 33.339 -1.592 -50.547 1.00 61.88 107 ASP A CA 1
ATOM 777 C C . ASP A 1 107 ? 33.147 -0.694 -49.306 1.00 61.88 107 ASP A C 1
ATOM 779 O O . ASP A 1 107 ? 32.557 -1.057 -48.280 1.00 61.88 107 ASP A O 1
ATOM 783 N N . ARG A 1 108 ? 33.683 0.523 -49.399 1.00 55.09 108 ARG A N 1
ATOM 784 C CA . ARG A 1 108 ? 33.710 1.484 -48.291 1.00 55.09 108 ARG A CA 1
ATOM 785 C C . ARG A 1 108 ? 32.311 1.912 -47.829 1.00 55.09 108 ARG A C 1
ATOM 787 O O . ARG A 1 108 ? 32.166 2.278 -46.663 1.00 55.09 108 ARG A O 1
ATOM 794 N N . ASP A 1 109 ? 31.316 1.891 -48.711 1.00 57.09 109 ASP A N 1
ATOM 795 C CA . ASP A 1 109 ? 29.932 2.257 -48.401 1.00 57.09 109 ASP A CA 1
ATOM 796 C C . ASP A 1 109 ? 29.255 1.139 -47.597 1.00 57.09 109 ASP A C 1
ATOM 798 O O . ASP A 1 109 ? 28.647 1.395 -46.556 1.00 57.09 109 ASP A O 1
ATOM 802 N N . THR A 1 110 ? 29.481 -0.116 -47.992 1.00 54.97 110 THR A N 1
ATOM 803 C CA . THR A 1 110 ? 29.043 -1.314 -47.261 1.00 54.97 110 THR A CA 1
ATOM 804 C C . THR A 1 110 ? 29.627 -1.361 -45.843 1.00 54.97 110 THR A C 1
ATOM 806 O O . THR A 1 110 ? 28.903 -1.567 -44.864 1.00 54.97 110 THR A O 1
ATOM 809 N N . LEU A 1 111 ? 30.924 -1.071 -45.691 1.00 57.75 111 LEU A N 1
ATOM 810 C CA . LEU A 1 111 ? 31.573 -0.986 -44.376 1.00 57.75 111 LEU A CA 1
ATOM 811 C C . LEU A 1 111 ? 31.048 0.182 -43.522 1.00 57.75 111 LEU A C 1
ATOM 813 O O . LEU A 1 111 ? 30.920 0.052 -42.303 1.00 57.75 111 LEU A O 1
ATOM 817 N N . ALA A 1 112 ? 30.723 1.323 -44.138 1.00 62.59 112 ALA A N 1
ATOM 818 C CA . ALA A 1 112 ? 30.163 2.474 -43.431 1.00 62.59 112 ALA A CA 1
ATOM 819 C C . ALA A 1 112 ? 28.743 2.197 -42.916 1.00 62.59 112 ALA A C 1
ATOM 821 O O . ALA A 1 112 ? 28.439 2.530 -41.768 1.00 62.59 112 ALA A O 1
ATOM 822 N N . LYS A 1 113 ? 27.910 1.535 -43.725 1.00 61.31 113 LYS A N 1
ATOM 823 C CA . LYS A 1 113 ? 26.565 1.094 -43.334 1.00 61.31 113 LYS A CA 1
ATOM 824 C C . LYS A 1 113 ? 26.612 0.089 -42.188 1.00 61.31 113 LYS A C 1
ATOM 826 O O . LYS A 1 113 ? 25.857 0.237 -41.234 1.00 61.31 113 LYS A O 1
ATOM 831 N N . LEU A 1 114 ? 27.536 -0.875 -42.235 1.00 64.31 114 LEU A N 1
ATOM 832 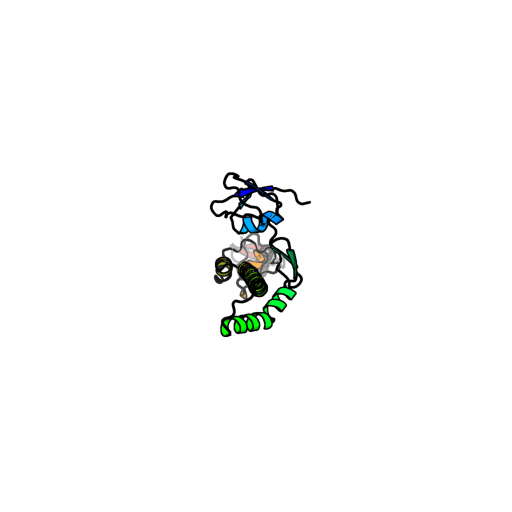C CA . LEU A 1 114 ? 27.719 -1.846 -41.153 1.00 64.31 114 LEU A CA 1
ATOM 833 C C . LEU A 1 114 ? 28.166 -1.176 -39.845 1.00 64.31 114 LEU A C 1
ATOM 835 O O . LEU A 1 114 ? 27.662 -1.511 -38.777 1.00 64.31 114 LEU A O 1
ATOM 839 N N . SER A 1 115 ? 29.080 -0.206 -39.925 1.00 68.62 115 SER A N 1
ATOM 840 C CA . SER A 1 115 ? 29.511 0.574 -38.758 1.00 68.62 115 SER A CA 1
ATOM 841 C C . SER A 1 115 ? 28.341 1.342 -38.138 1.00 68.62 115 SER A C 1
ATOM 843 O O . SER A 1 115 ? 28.140 1.251 -36.934 1.00 68.62 115 SER A O 1
ATOM 845 N N . ALA A 1 116 ? 27.543 2.044 -38.948 1.00 68.50 116 ALA A N 1
ATOM 846 C CA . ALA A 1 116 ? 26.388 2.801 -38.461 1.00 68.50 116 ALA A CA 1
ATOM 847 C C . ALA A 1 116 ? 25.305 1.888 -37.861 1.00 68.50 116 ALA A C 1
ATOM 849 O O . ALA A 1 116 ? 24.728 2.198 -36.822 1.00 68.50 116 ALA A O 1
ATOM 850 N N . ALA A 1 117 ? 25.076 0.732 -38.487 1.00 67.69 117 ALA A N 1
ATOM 851 C CA . ALA A 1 117 ? 24.188 -0.313 -37.997 1.00 67.69 117 ALA A CA 1
ATOM 852 C C . ALA A 1 117 ? 24.61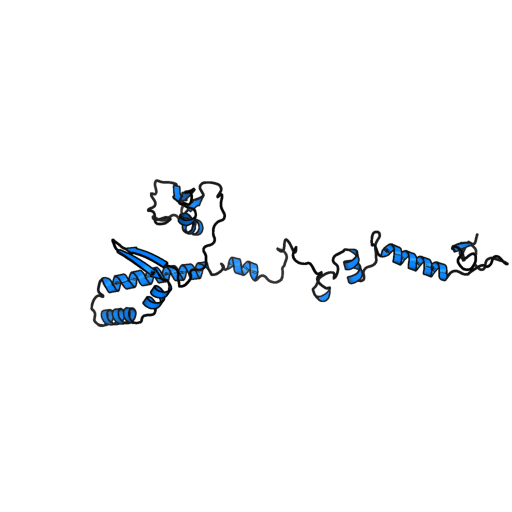4 -0.850 -36.620 1.00 67.69 117 ALA A C 1
ATOM 854 O O . ALA A 1 117 ? 23.778 -1.032 -35.733 1.00 67.69 117 ALA A O 1
ATOM 855 N N . LEU A 1 118 ? 25.915 -1.083 -36.427 1.00 79.75 118 LEU A N 1
ATOM 856 C CA . LEU A 1 118 ? 26.458 -1.563 -35.160 1.00 79.75 118 LEU A CA 1
ATOM 857 C C . LEU A 1 118 ? 26.359 -0.494 -34.062 1.00 79.75 118 LEU A C 1
ATOM 859 O O . LEU A 1 118 ? 25.934 -0.809 -32.951 1.00 79.75 118 LEU A O 1
ATOM 863 N N . ASP A 1 119 ? 26.683 0.761 -34.381 1.00 74.50 119 ASP A N 1
ATOM 864 C CA . ASP A 1 119 ? 26.580 1.889 -33.445 1.00 74.50 119 ASP A CA 1
ATOM 865 C C . ASP A 1 119 ? 25.130 2.069 -32.962 1.00 74.50 119 ASP A C 1
ATOM 867 O O . ASP A 1 119 ? 24.860 2.172 -31.763 1.00 74.50 119 ASP A O 1
ATOM 871 N N . ALA A 1 120 ? 24.176 1.991 -33.888 1.00 68.44 120 ALA A N 1
ATOM 872 C CA . ALA A 1 120 ? 22.747 2.011 -33.607 1.00 68.44 120 ALA A CA 1
ATOM 873 C C . ALA A 1 120 ? 22.277 0.850 -32.715 1.00 68.44 120 ALA A C 1
ATOM 875 O O . ALA A 1 120 ? 21.548 1.059 -31.740 1.00 68.44 120 ALA A O 1
ATOM 876 N N . ALA A 1 121 ? 22.704 -0.378 -33.020 1.00 74.06 121 ALA A N 1
ATOM 877 C CA . ALA A 1 121 ? 22.361 -1.553 -32.225 1.00 74.06 121 ALA A CA 1
ATOM 878 C C . ALA A 1 121 ? 22.899 -1.440 -30.789 1.00 74.06 121 ALA A C 1
ATOM 880 O O . ALA A 1 121 ? 22.201 -1.796 -29.840 1.00 74.06 121 ALA A O 1
ATOM 881 N N . VAL A 1 122 ? 24.105 -0.891 -30.611 1.00 79.00 122 VAL A N 1
ATOM 882 C CA . VAL A 1 122 ? 24.689 -0.631 -29.288 1.00 79.00 122 VAL A CA 1
ATOM 883 C C . VAL A 1 122 ? 23.863 0.394 -28.508 1.00 79.00 122 VAL A C 1
ATOM 885 O O . VAL A 1 122 ? 23.621 0.186 -27.318 1.00 79.00 122 VAL A O 1
ATOM 888 N N . VAL A 1 123 ? 23.391 1.465 -29.150 1.00 76.75 123 VAL A N 1
ATOM 889 C CA . VAL A 1 123 ? 22.519 2.469 -28.513 1.00 76.75 123 VAL A CA 1
ATOM 890 C C . VAL A 1 123 ? 21.194 1.847 -28.063 1.00 76.75 123 VAL A C 1
ATOM 892 O O . VAL A 1 123 ? 20.802 2.018 -26.908 1.00 76.75 123 VAL A O 1
ATOM 895 N N . LEU A 1 124 ? 20.541 1.058 -28.923 1.00 74.06 124 LEU A N 1
ATOM 896 C CA . LEU A 1 124 ? 19.285 0.379 -28.587 1.00 74.06 124 LEU A CA 1
ATOM 897 C C . LEU A 1 124 ? 19.461 -0.645 -27.460 1.00 74.06 124 LEU A C 1
ATOM 899 O O . LEU A 1 124 ? 18.636 -0.710 -26.548 1.00 74.06 124 LEU A O 1
ATOM 903 N N . LEU A 1 125 ? 20.554 -1.413 -27.476 1.00 77.12 125 LEU A N 1
ATOM 904 C CA . LEU A 1 125 ? 20.855 -2.373 -26.416 1.00 77.12 125 LEU A CA 1
ATOM 905 C C . LEU A 1 125 ? 21.070 -1.662 -25.072 1.00 77.12 125 LEU A C 1
ATOM 907 O O . LEU A 1 125 ? 20.574 -2.117 -24.044 1.00 77.12 125 LEU A O 1
ATOM 911 N N . ARG A 1 126 ? 21.764 -0.517 -25.079 1.00 72.00 126 ARG A N 1
ATOM 912 C CA . ARG A 1 126 ? 21.977 0.308 -23.881 1.00 72.00 126 ARG A CA 1
ATOM 913 C C . ARG A 1 126 ? 20.668 0.882 -23.347 1.00 72.00 126 ARG A C 1
ATOM 915 O O . ARG A 1 126 ? 20.433 0.785 -22.147 1.00 72.00 126 ARG A O 1
ATOM 922 N N . ALA A 1 127 ? 19.793 1.394 -24.212 1.00 68.50 127 ALA A N 1
ATOM 923 C CA . ALA A 1 127 ? 18.464 1.865 -23.819 1.00 68.50 127 ALA A CA 1
ATOM 924 C C . ALA A 1 127 ? 17.597 0.728 -23.238 1.00 68.50 127 ALA A C 1
ATOM 926 O O . ALA A 1 127 ? 16.937 0.890 -22.210 1.00 68.50 127 ALA A O 1
ATOM 927 N N . GLY A 1 128 ? 17.654 -0.463 -23.842 1.00 68.31 128 GLY A N 1
ATOM 928 C CA . GLY A 1 128 ? 16.975 -1.659 -23.338 1.00 68.31 128 GLY A CA 1
ATOM 929 C C . GLY A 1 128 ? 17.503 -2.142 -21.982 1.00 68.31 128 GLY A C 1
ATOM 930 O O . GLY A 1 128 ? 16.740 -2.656 -21.169 1.00 68.31 128 GLY A O 1
ATOM 931 N N . ILE A 1 129 ? 18.797 -1.965 -21.705 1.00 73.81 129 ILE A N 1
ATOM 932 C CA . ILE A 1 129 ? 19.390 -2.279 -20.397 1.00 73.81 129 ILE A CA 1
ATOM 933 C C . ILE A 1 129 ? 19.032 -1.204 -19.364 1.00 73.81 129 ILE A C 1
ATOM 935 O O . ILE A 1 129 ? 18.681 -1.555 -18.244 1.00 73.81 129 ILE A O 1
ATOM 939 N N . ALA A 1 130 ? 19.053 0.079 -19.736 1.00 68.81 130 ALA A N 1
ATOM 940 C CA . ALA A 1 130 ? 18.708 1.191 -18.845 1.00 68.81 130 ALA A CA 1
ATOM 941 C C . ALA A 1 130 ? 17.237 1.166 -18.392 1.00 68.81 130 ALA A C 1
ATOM 943 O O . ALA A 1 130 ? 16.917 1.584 -17.283 1.00 68.81 130 ALA A O 1
ATOM 944 N N . THR A 1 131 ? 16.342 0.643 -19.234 1.00 66.88 131 THR A N 1
ATOM 945 C CA . THR A 1 131 ? 14.917 0.461 -18.906 1.00 66.88 131 THR A CA 1
ATOM 946 C C . THR A 1 131 ? 14.638 -0.790 -18.072 1.00 66.88 131 THR A C 1
ATOM 948 O O . THR A 1 131 ? 13.567 -0.899 -17.470 1.00 66.88 131 THR A O 1
ATOM 951 N N . ARG A 1 132 ? 15.584 -1.734 -17.975 1.00 70.31 132 ARG A N 1
ATOM 952 C CA . ARG A 1 132 ? 15.481 -2.826 -17.006 1.00 70.31 132 ARG A CA 1
ATOM 953 C C . ARG A 1 132 ? 15.840 -2.279 -15.636 1.00 70.31 132 ARG A C 1
ATOM 955 O O . ARG A 1 132 ? 16.950 -1.806 -15.414 1.00 70.31 132 ARG A O 1
ATOM 962 N N . ALA A 1 133 ? 14.902 -2.378 -14.701 1.00 62.81 133 ALA A N 1
ATOM 963 C CA . ALA A 1 133 ? 15.190 -2.064 -13.313 1.00 62.81 133 ALA A CA 1
ATOM 964 C C . ALA A 1 133 ? 16.416 -2.883 -12.844 1.00 62.81 133 ALA A C 1
ATOM 966 O O . ALA A 1 133 ? 16.493 -4.083 -13.139 1.00 62.81 133 ALA A O 1
ATOM 967 N N . PRO A 1 134 ? 17.394 -2.251 -12.163 1.00 66.69 134 PRO A N 1
ATOM 968 C CA . PRO A 1 134 ? 18.586 -2.948 -11.702 1.00 66.69 134 PRO A CA 1
ATOM 969 C C . PRO A 1 134 ? 18.181 -4.089 -10.767 1.00 66.69 134 PRO A C 1
ATOM 971 O O . PRO A 1 134 ? 17.167 -4.000 -10.074 1.00 66.69 134 PRO A O 1
ATOM 974 N N . ALA A 1 135 ? 18.974 -5.163 -10.728 1.00 60.88 135 ALA A N 1
ATOM 975 C CA . ALA A 1 135 ? 18.669 -6.336 -9.905 1.00 60.88 135 ALA A CA 1
ATOM 976 C C . ALA A 1 135 ? 18.414 -5.975 -8.428 1.00 60.88 135 ALA A C 1
ATOM 978 O O . ALA A 1 135 ? 17.590 -6.617 -7.793 1.00 60.88 135 ALA A O 1
ATOM 979 N N . SER A 1 136 ? 19.033 -4.905 -7.915 1.00 62.47 136 SER A N 1
ATOM 980 C CA . SER A 1 136 ? 18.758 -4.328 -6.592 1.00 62.47 136 SER A CA 1
ATOM 981 C C . SER A 1 136 ? 17.352 -3.725 -6.462 1.00 62.47 136 SER A C 1
ATOM 983 O O . SER A 1 136 ? 16.655 -4.002 -5.496 1.00 62.47 136 SER A O 1
ATOM 985 N N . ALA A 1 137 ? 16.881 -2.976 -7.464 1.00 62.97 137 ALA A N 1
ATOM 986 C CA . ALA A 1 137 ? 15.523 -2.426 -7.482 1.00 62.97 137 ALA A CA 1
ATOM 987 C C . ALA A 1 137 ? 14.435 -3.505 -7.636 1.00 62.97 137 ALA A C 1
ATOM 989 O O . ALA A 1 137 ? 13.272 -3.247 -7.320 1.00 62.97 137 ALA A O 1
ATOM 990 N N . LEU A 1 138 ? 14.792 -4.696 -8.139 1.00 62.19 138 LEU A N 1
ATOM 991 C CA . LEU A 1 138 ? 13.931 -5.882 -8.103 1.00 62.19 138 LEU A CA 1
ATOM 992 C C . LEU A 1 138 ? 14.058 -6.650 -6.784 1.00 62.19 138 LEU A C 1
ATOM 994 O O . LEU A 1 138 ? 13.039 -7.114 -6.281 1.00 62.19 138 LEU A O 1
ATOM 998 N N . ALA A 1 139 ? 15.265 -6.765 -6.226 1.00 60.38 139 ALA A N 1
ATOM 999 C CA . ALA A 1 139 ? 15.514 -7.442 -4.955 1.00 60.38 139 ALA A CA 1
ATOM 1000 C C . ALA A 1 139 ? 14.692 -6.805 -3.823 1.00 60.38 139 ALA A C 1
ATOM 1002 O O . ALA A 1 139 ? 14.004 -7.515 -3.098 1.00 60.38 139 ALA A O 1
ATOM 1003 N N . ASP A 1 140 ? 14.612 -5.472 -3.786 1.00 57.94 140 ASP A N 1
ATOM 1004 C CA . ASP A 1 140 ? 13.825 -4.737 -2.784 1.00 57.94 140 ASP A CA 1
ATOM 1005 C C . ASP A 1 140 ? 12.302 -4.844 -2.988 1.00 57.94 140 ASP A C 1
ATOM 1007 O O . ASP A 1 140 ? 11.517 -4.478 -2.112 1.00 57.94 140 ASP A O 1
ATOM 1011 N N . LYS A 1 141 ? 11.859 -5.324 -4.156 1.00 60.09 141 LYS A N 1
ATOM 1012 C CA . LYS A 1 141 ? 10.438 -5.532 -4.477 1.00 60.09 141 LYS A CA 1
ATOM 1013 C C . LYS A 1 141 ? 10.005 -6.991 -4.338 1.00 60.09 141 LYS A C 1
ATOM 1015 O O . LYS A 1 141 ? 8.804 -7.253 -4.336 1.00 60.09 141 LYS A O 1
ATOM 1020 N N . ALA A 1 142 ? 10.959 -7.916 -4.239 1.00 53.03 142 ALA A N 1
ATOM 1021 C CA . ALA A 1 142 ? 10.724 -9.357 -4.230 1.00 53.03 142 ALA A CA 1
ATOM 1022 C C . ALA A 1 142 ? 11.063 -10.051 -2.897 1.00 53.03 142 ALA A C 1
ATOM 1024 O O . ALA A 1 142 ? 10.830 -11.253 -2.795 1.00 53.03 142 ALA A O 1
ATOM 1025 N N . ASP A 1 143 ? 11.490 -9.313 -1.867 1.00 50.66 143 ASP A N 1
ATOM 1026 C CA . ASP A 1 143 ? 11.402 -9.754 -0.467 1.00 50.66 143 ASP A CA 1
ATOM 1027 C C . ASP A 1 143 ? 10.023 -9.337 0.109 1.00 50.66 143 ASP A C 1
ATOM 1029 O O . ASP A 1 143 ? 9.825 -8.244 0.629 1.00 50.66 143 ASP A O 1
ATOM 1033 N N . ALA A 1 144 ? 8.949 -10.078 -0.183 1.00 51.88 144 ALA A N 1
ATOM 1034 C CA . ALA A 1 144 ? 8.465 -11.222 0.606 1.00 51.88 144 ALA A CA 1
ATOM 1035 C C . ALA A 1 144 ? 7.708 -10.862 1.909 1.00 51.88 144 ALA A C 1
ATOM 1037 O O . ALA A 1 144 ? 8.050 -11.332 2.990 1.00 51.88 144 ALA A O 1
ATOM 1038 N N . GLY A 1 145 ? 6.638 -10.057 1.829 1.00 55.81 145 GLY A N 1
ATOM 1039 C CA . GLY A 1 145 ? 5.644 -9.924 2.916 1.00 55.81 145 GLY A CA 1
ATOM 1040 C C . GLY A 1 145 ? 6.129 -9.222 4.194 1.00 55.81 145 GLY A C 1
ATOM 1041 O O . GLY A 1 145 ? 5.337 -8.972 5.103 1.00 55.81 145 GLY A O 1
ATOM 1042 N N . ALA A 1 146 ? 7.404 -8.847 4.253 1.00 62.50 146 ALA A N 1
ATOM 1043 C CA . ALA A 1 146 ? 7.983 -8.030 5.300 1.00 62.50 146 ALA A CA 1
ATOM 1044 C C . ALA A 1 146 ? 7.725 -6.550 4.984 1.00 62.50 146 ALA A C 1
ATOM 1046 O O . ALA A 1 146 ? 8.602 -5.819 4.537 1.00 62.50 146 ALA A O 1
ATOM 1047 N N . ASN A 1 147 ? 6.502 -6.093 5.255 1.00 71.69 147 ASN A N 1
ATOM 1048 C CA . ASN A 1 147 ? 6.052 -4.702 5.091 1.00 71.69 147 ASN A CA 1
ATOM 1049 C C . ASN A 1 147 ? 6.721 -3.707 6.074 1.00 71.69 147 ASN A C 1
ATOM 1051 O O . ASN A 1 147 ? 6.150 -2.669 6.407 1.00 71.69 147 ASN A O 1
ATOM 1055 N N . ALA A 1 148 ? 7.916 -4.020 6.580 1.00 71.25 148 ALA A N 1
ATOM 1056 C CA . ALA A 1 148 ? 8.600 -3.261 7.624 1.00 71.25 148 ALA A CA 1
ATOM 1057 C C . ALA A 1 148 ? 9.079 -1.877 7.150 1.00 71.25 148 ALA A C 1
ATOM 1059 O O . ALA A 1 148 ? 9.313 -0.987 7.963 1.00 71.25 148 ALA A O 1
ATOM 1060 N N . ASN A 1 149 ? 9.223 -1.682 5.839 1.00 71.62 149 ASN A N 1
ATOM 1061 C CA . ASN A 1 149 ? 9.625 -0.419 5.226 1.00 71.62 149 ASN A CA 1
ATOM 1062 C C . ASN A 1 149 ? 8.440 0.483 4.826 1.00 71.62 149 ASN A C 1
ATOM 1064 O O . ASN A 1 149 ? 8.679 1.585 4.324 1.00 71.62 149 ASN A O 1
ATOM 1068 N N . ILE A 1 150 ? 7.182 0.070 5.047 1.00 79.31 150 ILE A N 1
ATOM 1069 C CA . ILE A 1 150 ? 6.021 0.946 4.837 1.00 79.31 150 ILE A CA 1
ATOM 1070 C C . ILE A 1 150 ? 6.057 2.062 5.886 1.00 79.31 150 ILE A C 1
ATOM 1072 O O . ILE A 1 150 ? 5.921 1.815 7.081 1.00 79.31 150 ILE A O 1
ATOM 1076 N N . ARG A 1 151 ? 6.229 3.308 5.431 1.00 77.50 151 ARG A N 1
ATOM 1077 C CA . ARG A 1 151 ? 6.265 4.497 6.303 1.00 77.50 151 ARG A CA 1
ATOM 1078 C C . ARG A 1 151 ? 4.947 5.276 6.349 1.00 77.50 151 ARG A C 1
ATOM 1080 O O . ARG A 1 151 ? 4.768 6.069 7.264 1.00 77.50 151 ARG A O 1
ATOM 1087 N N . SER A 1 152 ? 4.043 5.073 5.386 1.00 79.12 152 SER A N 1
ATOM 1088 C CA . SER A 1 152 ? 2.726 5.729 5.342 1.00 79.12 152 SER A CA 1
ATOM 1089 C C . SER A 1 152 ? 1.679 4.859 4.629 1.00 79.12 152 SER A C 1
ATOM 1091 O O . SER A 1 152 ? 2.007 4.134 3.688 1.00 79.12 152 SER A O 1
ATOM 1093 N N . LEU A 1 153 ? 0.424 4.940 5.094 1.00 81.25 153 LEU A N 1
ATOM 1094 C CA . LEU A 1 153 ? -0.779 4.291 4.543 1.00 81.25 153 LEU A CA 1
ATOM 1095 C C . LEU A 1 153 ? -1.945 5.297 4.399 1.00 81.25 153 LEU A C 1
ATOM 1097 O O . LEU A 1 153 ? -3.104 4.961 4.629 1.00 81.25 153 LEU A O 1
ATOM 1101 N N . GLU A 1 154 ? -1.656 6.545 4.022 1.00 81.94 154 GLU A N 1
ATOM 1102 C CA . GLU A 1 154 ? -2.640 7.647 3.956 1.00 81.94 154 GLU A CA 1
ATOM 1103 C C . GLU A 1 154 ? -3.842 7.399 3.019 1.00 81.94 154 GLU A C 1
ATOM 1105 O O . GLU A 1 154 ? -4.904 7.988 3.208 1.00 81.94 154 GLU A O 1
ATOM 1110 N N . GLY A 1 155 ? -3.720 6.499 2.037 1.00 84.62 155 GLY A N 1
ATOM 1111 C CA . GLY A 1 155 ? -4.813 6.141 1.123 1.00 84.62 155 GLY A CA 1
ATOM 1112 C C . GLY A 1 155 ? -5.832 5.138 1.683 1.00 84.62 155 GLY A C 1
ATOM 1113 O O . GLY A 1 155 ? -6.862 4.895 1.050 1.00 84.62 155 GLY A O 1
ATOM 1114 N N . LEU A 1 156 ? -5.572 4.530 2.846 1.00 87.25 156 LEU A N 1
ATOM 1115 C CA . LEU A 1 156 ? -6.438 3.497 3.409 1.00 87.25 156 LEU A CA 1
ATOM 1116 C C . LEU A 1 156 ? -7.628 4.127 4.140 1.00 87.25 156 LEU A C 1
ATOM 1118 O O . LEU A 1 156 ? -7.632 4.305 5.356 1.00 87.25 156 LEU A O 1
ATOM 1122 N N . THR A 1 157 ? -8.676 4.450 3.388 1.00 88.75 157 THR A N 1
ATOM 1123 C CA . THR A 1 157 ? -9.889 5.032 3.971 1.00 88.75 157 THR A CA 1
ATOM 1124 C C . THR A 1 157 ? -10.770 3.997 4.650 1.00 88.75 157 THR A C 1
ATOM 1126 O O . THR A 1 157 ? -11.580 4.394 5.477 1.00 88.75 157 THR A O 1
ATOM 1129 N N . THR A 1 158 ? -10.641 2.700 4.345 1.00 91.25 158 THR A N 1
ATOM 1130 C CA . THR A 1 158 ? -11.434 1.600 4.929 1.00 91.25 158 THR A CA 1
ATOM 1131 C C . THR A 1 158 ? -10.556 0.699 5.800 1.00 91.25 158 THR A C 1
ATOM 1133 O O . THR A 1 158 ? -9.537 0.229 5.300 1.00 91.25 158 THR A O 1
ATOM 1136 N N . PRO A 1 159 ? -10.923 0.427 7.072 1.00 90.94 159 PRO A N 1
ATOM 1137 C CA . PRO A 1 159 ? -10.172 -0.485 7.926 1.00 90.94 159 PRO A CA 1
ATOM 1138 C C . PRO A 1 159 ? -10.030 -1.864 7.301 1.00 90.94 159 PRO A C 1
ATOM 1140 O O . PRO A 1 159 ? -10.987 -2.404 6.746 1.00 90.94 159 PRO A O 1
ATOM 1143 N N . LEU A 1 160 ? -8.855 -2.463 7.472 1.00 92.06 160 LEU A N 1
ATOM 1144 C CA . LEU A 1 160 ? -8.672 -3.879 7.193 1.00 92.06 160 LEU A CA 1
ATOM 1145 C C . LEU A 1 160 ? -9.504 -4.699 8.182 1.00 92.06 160 LEU A C 1
ATOM 1147 O O . LEU A 1 160 ? -9.467 -4.460 9.392 1.00 92.06 160 LEU A O 1
ATOM 1151 N N . SER A 1 161 ? -10.251 -5.668 7.659 1.00 91.81 161 SER A N 1
ATOM 1152 C CA . SER A 1 161 ? -10.988 -6.626 8.483 1.00 91.81 161 SER A CA 1
ATOM 1153 C C . SER A 1 161 ? -10.035 -7.528 9.276 1.00 91.81 161 SER A C 1
ATOM 1155 O O . SER A 1 161 ? -8.856 -7.656 8.940 1.00 91.81 161 SER A O 1
ATOM 1157 N N . LEU A 1 162 ? -10.557 -8.219 10.293 1.00 92.19 162 LEU A N 1
ATOM 1158 C CA . L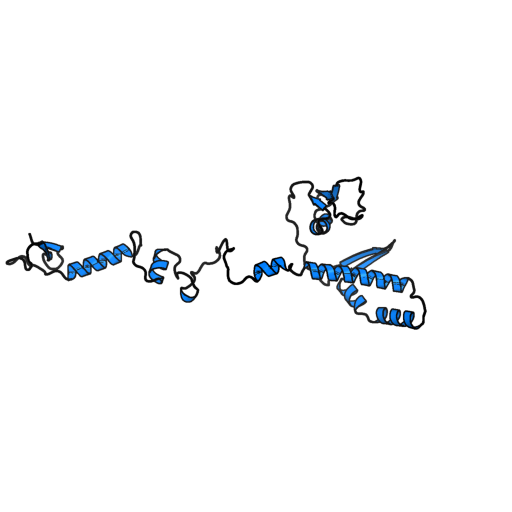EU A 1 162 ? -9.787 -9.213 11.052 1.00 92.19 162 LEU A CA 1
ATOM 1159 C C . LEU A 1 162 ? -9.241 -10.332 10.153 1.00 92.19 162 LEU A C 1
ATOM 1161 O O . LEU A 1 162 ? -8.087 -10.723 10.285 1.00 92.19 162 LEU A O 1
ATOM 1165 N N . ALA A 1 163 ? -10.044 -10.802 9.191 1.00 89.69 163 ALA A N 1
ATOM 1166 C CA . ALA A 1 163 ? -9.635 -11.837 8.237 1.00 89.69 163 ALA A CA 1
ATOM 1167 C C . ALA A 1 163 ? -8.474 -11.391 7.327 1.00 89.69 163 ALA A C 1
ATOM 1169 O O . ALA A 1 163 ? -7.755 -12.224 6.786 1.00 89.69 163 ALA A O 1
ATOM 1170 N N . GLN A 1 164 ? -8.284 -10.079 7.173 1.00 89.81 164 GLN A N 1
ATOM 1171 C CA . GLN A 1 164 ? -7.181 -9.472 6.427 1.00 89.81 164 GLN A CA 1
ATOM 1172 C C . GLN A 1 164 ? -5.996 -9.085 7.333 1.00 89.81 164 GLN A C 1
ATOM 1174 O O . GLN A 1 164 ? -5.056 -8.455 6.857 1.00 89.81 164 GLN A O 1
ATOM 1179 N N . GLY A 1 165 ? -6.038 -9.422 8.627 1.00 87.62 165 GLY A N 1
ATOM 1180 C CA . GLY A 1 165 ? -4.994 -9.082 9.600 1.00 87.62 165 GLY A CA 1
ATOM 1181 C C . GLY A 1 165 ? -5.076 -7.661 10.171 1.00 87.62 165 GLY A C 1
ATOM 1182 O O . GLY A 1 165 ? -4.115 -7.196 10.775 1.00 87.62 165 GLY A O 1
ATOM 1183 N N . GLY A 1 166 ? -6.194 -6.955 9.976 1.00 92.38 166 GLY A N 1
ATOM 1184 C CA . GLY A 1 166 ? -6.452 -5.652 10.592 1.00 92.38 166 GLY A CA 1
ATOM 1185 C C . GLY A 1 166 ? -7.177 -5.740 11.934 1.00 92.38 166 GLY A C 1
ATOM 1186 O O . GLY A 1 166 ? -7.357 -6.817 12.492 1.00 92.38 166 GLY A O 1
ATOM 1187 N N . THR A 1 167 ? -7.643 -4.593 12.435 1.00 93.94 167 THR A N 1
ATOM 1188 C CA . THR A 1 167 ? -8.465 -4.490 13.657 1.00 93.94 167 THR A CA 1
ATOM 1189 C C . THR A 1 167 ? -9.954 -4.296 13.372 1.00 93.94 167 THR A C 1
ATOM 1191 O O . THR A 1 167 ? -10.748 -4.273 14.302 1.00 93.94 167 THR A O 1
ATOM 1194 N N . GLY A 1 168 ? -10.357 -4.102 12.112 1.00 93.25 168 GLY A N 1
ATOM 1195 C CA . GLY A 1 168 ? -11.749 -3.856 11.722 1.00 93.25 168 GLY A CA 1
ATOM 1196 C C . GLY A 1 168 ? -12.317 -2.475 12.082 1.00 93.25 168 GLY A C 1
ATOM 1197 O O . GLY A 1 168 ? -13.430 -2.169 11.661 1.00 93.25 168 GLY A O 1
ATOM 1198 N N . GLY A 1 169 ? -11.581 -1.617 12.802 1.00 92.06 169 GLY A N 1
ATOM 1199 C CA . GLY A 1 169 ? -12.049 -0.301 13.258 1.00 92.06 169 GLY A CA 1
ATOM 1200 C C . GLY A 1 169 ? -11.128 0.855 12.859 1.00 92.06 169 GLY A C 1
ATOM 1201 O O . GLY A 1 169 ? -9.915 0.688 12.780 1.00 92.06 169 GLY A O 1
ATOM 1202 N N . ARG A 1 170 ? -11.704 2.047 12.620 1.00 90.50 170 ARG A N 1
ATOM 1203 C CA . ARG A 1 170 ? -10.943 3.306 12.408 1.00 90.50 170 ARG A CA 1
ATOM 1204 C C . ARG A 1 170 ? -10.532 3.984 13.716 1.00 90.50 170 ARG A C 1
ATOM 1206 O O . ARG A 1 170 ? -9.672 4.856 13.718 1.00 90.50 170 ARG A O 1
ATOM 1213 N N . THR A 1 171 ? -11.188 3.618 14.805 1.00 88.44 171 THR A N 1
ATOM 1214 C CA . THR A 1 171 ? -11.071 4.236 16.121 1.00 88.44 171 THR A CA 1
ATOM 1215 C C . THR A 1 171 ? -10.728 3.165 17.152 1.00 88.44 171 THR A C 1
ATOM 1217 O O . THR A 1 171 ? -10.932 1.971 16.916 1.00 88.44 171 THR A O 1
ATOM 1220 N N . ALA A 1 172 ? -10.176 3.573 18.295 1.00 88.50 172 ALA A N 1
ATOM 1221 C CA . ALA A 1 172 ? -9.723 2.638 19.325 1.00 88.50 172 ALA A CA 1
ATOM 1222 C C . ALA A 1 172 ? -10.871 1.824 19.952 1.00 88.50 172 ALA A C 1
ATOM 1224 O O . ALA A 1 172 ? -10.688 0.655 20.286 1.00 88.50 172 ALA A O 1
ATOM 1225 N N . ASP A 1 173 ? -12.049 2.426 20.096 1.00 87.88 173 ASP A N 1
ATOM 1226 C CA . ASP A 1 173 ? -13.277 1.770 20.551 1.00 87.88 173 ASP A CA 1
ATOM 1227 C C . ASP A 1 173 ? -13.790 0.765 19.506 1.00 87.88 173 ASP A C 1
ATOM 1229 O O . ASP A 1 173 ? -14.028 -0.396 19.831 1.00 87.88 173 ASP A O 1
ATOM 1233 N N . GLY A 1 174 ? -13.852 1.163 18.231 1.00 88.44 174 GLY A N 1
ATOM 1234 C CA . GLY A 1 174 ? -14.275 0.297 17.130 1.00 88.44 174 GLY A CA 1
ATOM 1235 C C . GLY A 1 174 ? -13.350 -0.907 16.945 1.00 88.44 174 GLY A C 1
ATOM 1236 O O . GLY A 1 174 ? -13.820 -2.024 16.739 1.00 88.44 174 GLY A O 1
ATOM 1237 N N . ALA A 1 175 ? -12.037 -0.702 17.083 1.00 92.75 175 ALA A N 1
ATOM 1238 C CA . ALA A 1 175 ? -11.050 -1.777 17.056 1.00 92.75 175 ALA A CA 1
ATOM 1239 C C . ALA A 1 175 ? -11.249 -2.768 18.215 1.00 92.75 175 ALA A C 1
ATOM 1241 O O . ALA A 1 175 ? -11.172 -3.979 18.018 1.00 92.75 175 ALA A O 1
ATOM 1242 N N . ARG A 1 176 ? -11.544 -2.278 19.423 1.00 91.81 176 ARG A N 1
ATOM 1243 C CA . ARG A 1 176 ? -11.796 -3.141 20.585 1.00 91.81 176 ARG A CA 1
ATOM 1244 C C . ARG A 1 176 ? -13.094 -3.915 20.471 1.00 91.81 176 ARG A C 1
ATOM 1246 O O . ARG A 1 176 ? -13.085 -5.113 20.734 1.00 91.81 176 ARG A O 1
ATOM 1253 N N . ALA A 1 177 ? -14.162 -3.263 20.020 1.00 88.00 177 ALA A N 1
ATOM 1254 C CA . ALA A 1 177 ? -15.435 -3.916 19.754 1.00 88.00 177 ALA A CA 1
ATOM 1255 C C . ALA A 1 177 ? -15.276 -5.039 18.716 1.00 88.00 177 ALA A C 1
ATOM 1257 O O . ALA A 1 177 ? -15.735 -6.155 18.947 1.00 88.00 177 ALA A O 1
ATOM 1258 N N . ALA A 1 178 ? -14.558 -4.780 17.618 1.00 91.06 178 ALA A N 1
ATOM 1259 C CA . ALA A 1 178 ? -14.274 -5.785 16.596 1.00 91.06 178 ALA A CA 1
ATOM 1260 C C . ALA A 1 178 ? -13.448 -6.964 17.141 1.00 91.06 178 ALA A C 1
ATOM 1262 O O . ALA A 1 178 ? -13.716 -8.110 16.792 1.00 91.06 178 ALA A O 1
ATOM 1263 N N . LEU A 1 179 ? -12.486 -6.703 18.031 1.00 92.00 179 LEU A N 1
ATOM 1264 C CA . LEU A 1 179 ? -11.673 -7.733 18.686 1.00 92.00 179 LEU A CA 1
ATOM 1265 C C . LEU A 1 179 ? -12.380 -8.438 19.860 1.00 92.00 179 LEU A C 1
ATOM 1267 O O . LEU A 1 179 ? -11.795 -9.341 20.456 1.00 92.00 179 LEU A O 1
ATOM 1271 N N . GLY A 1 180 ? -13.605 -8.040 20.221 1.00 90.19 180 GLY A N 1
ATOM 1272 C CA . GLY A 1 180 ? -14.319 -8.578 21.384 1.00 90.19 180 GLY A CA 1
ATOM 1273 C C . GLY A 1 180 ? -13.661 -8.236 22.727 1.00 90.19 180 GLY A C 1
ATOM 1274 O O . GLY A 1 180 ? -13.824 -8.968 23.702 1.00 90.19 180 GLY A O 1
ATOM 1275 N N . LEU A 1 181 ? -12.886 -7.150 22.781 1.00 90.44 181 LEU A N 1
ATOM 1276 C CA . LEU A 1 181 ? -12.208 -6.693 23.991 1.00 90.44 181 LEU A CA 1
ATOM 1277 C C . LEU A 1 181 ? -13.156 -5.874 24.882 1.00 90.44 181 LEU A C 1
ATOM 1279 O O . LEU A 1 181 ? -14.052 -5.198 24.371 1.00 90.44 181 LEU A O 1
ATOM 1283 N N . PRO A 1 182 ? -12.957 -5.896 26.213 1.00 86.00 182 PRO A N 1
ATOM 1284 C CA . PRO A 1 182 ? -13.769 -5.110 27.129 1.00 86.00 182 PRO A CA 1
ATOM 1285 C C . PRO A 1 182 ? -13.595 -3.604 26.894 1.00 86.00 182 PRO A C 1
ATOM 1287 O O . PRO A 1 182 ? -12.528 -3.119 26.496 1.00 86.00 182 PRO A O 1
ATOM 1290 N N . LEU A 1 183 ? -14.660 -2.865 27.198 1.00 86.44 183 LEU A N 1
ATOM 1291 C CA . LEU A 1 183 ? -14.639 -1.408 27.243 1.00 86.44 183 LEU A CA 1
ATOM 1292 C C . LEU A 1 183 ? -13.722 -0.936 28.381 1.00 86.44 183 LEU A C 1
ATOM 1294 O O . LEU A 1 183 ? -13.626 -1.582 29.426 1.00 86.44 183 LEU A O 1
ATOM 1298 N N . VAL A 1 184 ? -13.054 0.198 28.188 1.00 87.81 184 VAL A N 1
ATOM 1299 C CA . VAL A 1 184 ? -12.177 0.826 29.190 1.00 87.81 184 VAL A CA 1
ATOM 1300 C C . VAL A 1 184 ? -12.628 2.260 29.466 1.00 87.81 184 VAL A C 1
ATOM 1302 O O . VAL A 1 184 ? -13.369 2.837 28.663 1.00 87.81 184 VAL A O 1
ATOM 1305 N N . PRO A 1 185 ? -12.187 2.865 30.584 1.00 85.44 185 PRO A N 1
ATOM 1306 C CA . PRO A 1 185 ? -12.478 4.264 30.870 1.00 85.44 185 PRO A CA 1
ATOM 1307 C C . PRO A 1 185 ? -12.101 5.173 29.690 1.00 85.44 185 PRO A C 1
ATOM 1309 O O . PRO A 1 185 ? -10.958 5.162 29.238 1.00 85.44 185 PRO A O 1
ATOM 1312 N N . GLY A 1 186 ? -13.072 5.941 29.190 1.00 81.69 186 GLY A N 1
ATOM 1313 C CA . GLY A 1 186 ? -12.919 6.820 28.026 1.00 81.69 186 GLY A CA 1
ATOM 1314 C C . GLY A 1 186 ? -13.538 6.294 26.727 1.00 81.69 186 GLY A C 1
ATOM 1315 O O . GLY A 1 186 ? -13.624 7.057 25.769 1.00 81.69 186 GLY A O 1
ATOM 1316 N N . ASP A 1 187 ? -14.007 5.041 26.682 1.00 85.81 187 ASP A N 1
ATOM 1317 C CA . ASP A 1 187 ? -14.825 4.588 25.554 1.00 85.81 187 ASP A CA 1
ATOM 1318 C C . ASP A 1 187 ? -16.186 5.271 25.529 1.00 85.81 187 ASP A C 1
ATOM 1320 O O . ASP A 1 187 ? -16.848 5.320 26.570 1.00 85.81 187 ASP A O 1
ATOM 1324 N N . PRO A 1 188 ? -16.664 5.689 24.344 1.00 82.06 188 PRO A N 1
ATOM 1325 C CA . PRO A 1 188 ? -17.990 6.266 24.219 1.00 82.06 188 PRO A CA 1
ATOM 1326 C C . PRO A 1 188 ? -19.094 5.278 24.591 1.00 82.06 188 PRO A C 1
ATOM 1328 O O . PRO A 1 188 ? -20.122 5.754 25.021 1.00 82.06 188 PRO A O 1
ATOM 1331 N N . GLY A 1 189 ? -18.878 3.956 24.476 1.00 82.44 189 GLY A N 1
ATOM 1332 C CA . GLY A 1 189 ? -19.865 2.922 24.832 1.00 82.44 189 GLY A CA 1
ATOM 1333 C C . GLY A 1 189 ? -19.854 2.461 26.299 1.00 82.44 189 GLY A C 1
ATOM 1334 O O . GLY A 1 189 ? -20.690 1.651 26.706 1.00 82.44 189 GLY A O 1
ATOM 1335 N N . LEU A 1 190 ? -18.867 2.892 27.097 1.00 86.44 190 LEU A N 1
ATOM 1336 C CA . LEU A 1 190 ? -18.755 2.490 28.505 1.00 86.44 190 LEU A CA 1
ATOM 1337 C C . LEU A 1 190 ? -19.882 3.080 29.374 1.00 86.44 190 LEU A C 1
ATOM 1339 O O . LEU A 1 190 ? -20.439 2.321 30.171 1.00 86.44 190 LEU A O 1
ATOM 1343 N N . PRO A 1 191 ? -20.261 4.368 29.249 1.00 89.25 191 PRO A N 1
ATOM 1344 C CA . PRO A 1 191 ? -21.376 4.932 30.006 1.00 89.25 191 PRO A CA 1
ATOM 1345 C C . PRO A 1 191 ? -22.691 4.169 29.809 1.00 89.25 191 PRO A C 1
ATOM 1347 O O . PRO A 1 191 ? -23.373 3.887 30.791 1.00 89.25 191 PRO A O 1
ATOM 1350 N N . GLU A 1 192 ? -23.026 3.773 28.579 1.00 88.44 192 GLU A N 1
ATOM 1351 C CA . GLU A 1 192 ? -24.247 3.024 28.264 1.00 88.44 192 GLU A CA 1
ATOM 1352 C C . GLU A 1 192 ? -24.193 1.610 28.839 1.00 88.44 192 GLU A C 1
ATOM 1354 O O . GLU A 1 192 ? -25.173 1.138 29.413 1.00 88.44 192 GLU A O 1
ATOM 1359 N N . ALA A 1 193 ? -23.043 0.937 28.736 1.00 87.19 193 ALA A N 1
ATOM 1360 C CA . ALA A 1 193 ? -22.859 -0.387 29.322 1.00 87.19 193 ALA A CA 1
ATOM 1361 C C . ALA A 1 193 ? -22.993 -0.355 30.854 1.00 87.19 193 ALA A C 1
ATOM 1363 O O . ALA A 1 193 ? -23.642 -1.223 31.442 1.00 87.19 193 ALA A O 1
ATOM 1364 N N . VAL A 1 194 ? -22.416 0.661 31.505 1.00 90.50 194 VAL A N 1
ATOM 1365 C CA . VAL A 1 194 ? -22.526 0.866 32.957 1.00 90.50 194 VAL A CA 1
ATOM 1366 C C . VAL A 1 194 ? -23.961 1.208 33.355 1.00 90.50 194 VAL A C 1
ATOM 1368 O O . VAL A 1 194 ? -24.451 0.659 34.339 1.00 90.50 194 VAL A O 1
ATOM 1371 N N . ALA A 1 195 ? -24.651 2.056 32.589 1.00 91.50 195 ALA A N 1
ATOM 1372 C CA . ALA A 1 195 ? -26.055 2.382 32.823 1.00 91.50 195 ALA A CA 1
ATOM 1373 C C . ALA A 1 195 ? -26.949 1.138 32.710 1.00 91.50 195 ALA A C 1
ATOM 1375 O O . ALA A 1 195 ? -27.732 0.869 33.613 1.00 91.50 195 ALA A O 1
ATOM 1376 N N . ALA A 1 196 ? -26.762 0.311 31.676 1.00 92.06 196 ALA A N 1
ATOM 1377 C CA . ALA A 1 196 ? -27.509 -0.935 31.510 1.00 92.06 196 ALA A CA 1
ATOM 1378 C C . ALA A 1 196 ? -27.255 -1.932 32.655 1.00 92.06 196 ALA A C 1
ATOM 1380 O O . ALA A 1 196 ? -28.185 -2.577 33.139 1.00 92.06 196 ALA A O 1
ATOM 1381 N N . LEU A 1 197 ? -26.005 -2.043 33.121 1.00 93.19 197 LEU A N 1
ATOM 1382 C CA . LEU A 1 197 ? -25.647 -2.842 34.298 1.00 93.19 197 LEU A CA 1
ATOM 1383 C C . LEU A 1 197 ? -26.318 -2.315 35.569 1.00 93.19 197 LEU A C 1
ATOM 1385 O O . LEU A 1 197 ? -26.843 -3.103 36.357 1.00 93.19 197 LEU A O 1
ATOM 1389 N N . TYR A 1 198 ? -26.307 -0.996 35.762 1.00 93.81 198 TYR A N 1
ATOM 1390 C CA . TYR A 1 198 ? -26.966 -0.348 36.888 1.00 93.81 198 TYR A CA 1
ATOM 1391 C C . TYR A 1 198 ? -28.478 -0.593 36.858 1.00 93.81 198 TYR A C 1
ATOM 1393 O O . TYR A 1 198 ? -29.035 -1.042 37.856 1.00 93.81 198 TYR A O 1
ATOM 1401 N N . ASP A 1 199 ? -29.130 -0.402 35.711 1.00 93.50 199 ASP A N 1
ATOM 1402 C CA . ASP A 1 199 ? -30.567 -0.622 35.539 1.00 93.50 199 ASP A CA 1
ATOM 1403 C C . ASP A 1 199 ? -30.956 -2.089 35.745 1.00 93.50 199 ASP A C 1
ATOM 1405 O O . ASP A 1 199 ? -31.958 -2.378 36.406 1.00 93.50 199 ASP A O 1
ATOM 1409 N N . ALA A 1 200 ? -30.152 -3.031 35.240 1.00 94.75 200 ALA A N 1
ATOM 1410 C CA . ALA A 1 200 ? -30.350 -4.460 35.468 1.00 94.75 200 ALA A CA 1
ATOM 1411 C C . ALA A 1 200 ? -30.218 -4.816 36.957 1.00 94.75 200 ALA A C 1
ATOM 1413 O O . ALA A 1 200 ? -31.048 -5.551 37.498 1.00 94.75 200 ALA A O 1
ATOM 1414 N N . TRP A 1 201 ? -29.213 -4.258 37.638 1.00 95.06 201 TRP A N 1
ATOM 1415 C CA . TRP A 1 201 ? -29.030 -4.440 39.075 1.00 95.06 201 TRP A CA 1
ATOM 1416 C C . TRP A 1 201 ? -30.204 -3.858 39.873 1.00 95.06 201 TRP A C 1
ATOM 1418 O O . TRP A 1 201 ? -30.800 -4.577 40.674 1.00 95.06 201 TRP A O 1
ATOM 1428 N N . VAL A 1 202 ? -30.594 -2.603 39.617 1.00 92.88 202 VAL A N 1
ATOM 1429 C CA . VAL A 1 202 ? -31.724 -1.930 40.284 1.00 92.88 202 VAL A CA 1
ATOM 1430 C C . VAL A 1 202 ? -33.037 -2.674 40.036 1.00 92.88 202 VAL A C 1
ATOM 1432 O O . VAL A 1 202 ? -33.844 -2.829 40.953 1.00 92.88 202 VAL A O 1
ATOM 1435 N N . SER A 1 203 ? -33.262 -3.172 38.822 1.00 91.44 203 SER A N 1
ATOM 1436 C CA . SER A 1 203 ? -34.469 -3.931 38.475 1.00 91.44 203 SER A CA 1
ATOM 1437 C C . SER A 1 203 ? -34.563 -5.276 39.198 1.00 91.44 203 SER A C 1
ATOM 1439 O O . SER A 1 203 ? -35.669 -5.762 39.420 1.00 91.44 203 SER A O 1
ATOM 1441 N N . GLY A 1 204 ? -33.429 -5.854 39.605 1.00 92.06 204 GLY A N 1
ATOM 1442 C CA . GLY A 1 204 ? -33.377 -7.092 40.383 1.00 92.06 204 GLY A CA 1
ATOM 1443 C C . GLY A 1 2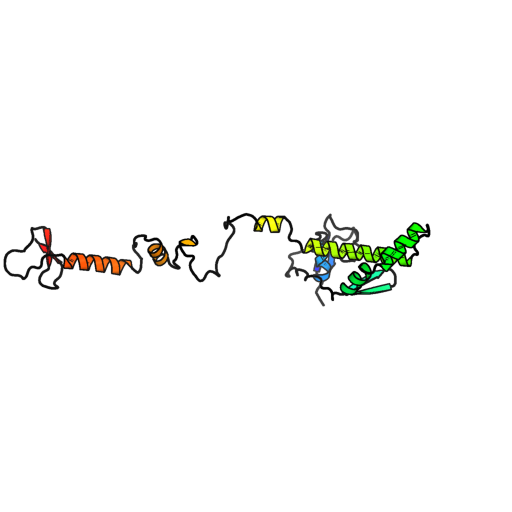04 ? -33.570 -6.915 41.894 1.00 92.06 204 GLY A C 1
ATOM 1444 O O . GLY A 1 204 ? -33.653 -7.912 42.613 1.00 92.06 204 GLY A O 1
ATOM 1445 N N . LEU A 1 205 ? -33.621 -5.681 42.406 1.00 93.44 205 LEU A N 1
ATOM 1446 C CA . LEU A 1 205 ? -33.755 -5.437 43.843 1.00 93.44 205 LEU A CA 1
ATOM 1447 C C . LEU A 1 205 ? -35.197 -5.660 44.338 1.00 93.44 205 LEU A C 1
ATOM 1449 O O . LEU A 1 205 ? -36.145 -5.235 43.672 1.00 93.44 205 LEU A O 1
ATOM 1453 N N . PRO A 1 206 ? -35.387 -6.232 45.546 1.00 93.00 206 PRO A N 1
ATOM 1454 C CA . PRO A 1 206 ? -36.698 -6.317 46.184 1.00 93.00 206 PRO A CA 1
ATOM 1455 C C . PRO A 1 206 ? -37.324 -4.935 46.366 1.00 93.00 206 PRO A C 1
ATOM 1457 O O . PRO A 1 206 ? -36.644 -3.989 46.766 1.00 93.00 206 PRO A O 1
ATOM 1460 N N . VAL A 1 207 ? -38.625 -4.816 46.106 1.00 93.50 207 VAL A N 1
ATOM 1461 C CA . VAL A 1 207 ? -39.367 -3.561 46.275 1.00 93.50 207 VAL A CA 1
ATOM 1462 C C . VAL A 1 207 ? -40.059 -3.557 47.635 1.00 93.50 207 VAL A C 1
ATOM 1464 O O . VAL A 1 207 ? -40.798 -4.483 47.959 1.00 93.50 207 VAL A O 1
ATOM 1467 N N . TRP A 1 208 ? -39.842 -2.504 48.420 1.00 92.75 208 TRP A N 1
ATOM 1468 C CA . TRP A 1 208 ? -40.566 -2.233 49.660 1.00 92.75 208 TRP A CA 1
ATOM 1469 C C . TRP A 1 208 ? -41.593 -1.127 49.425 1.00 92.75 208 TRP A C 1
ATOM 1471 O O . TRP A 1 208 ? -41.255 -0.063 48.905 1.00 92.75 208 TRP A O 1
ATOM 1481 N N . THR A 1 209 ? -42.847 -1.370 49.799 1.00 88.12 209 THR A N 1
ATOM 1482 C CA . THR A 1 209 ? -43.964 -0.435 49.579 1.00 88.12 209 THR A CA 1
ATOM 1483 C C . THR A 1 209 ? -44.132 0.593 50.696 1.00 88.12 209 THR A C 1
ATOM 1485 O O . THR A 1 209 ? -44.958 1.487 50.558 1.00 88.12 209 THR A O 1
ATOM 1488 N N . GLY A 1 210 ? -43.344 0.504 51.772 1.00 83.19 210 GLY A N 1
ATOM 1489 C CA . GLY A 1 210 ? -43.465 1.370 52.951 1.00 83.19 210 GLY A CA 1
ATOM 1490 C C . GLY A 1 210 ? -44.223 0.729 54.115 1.00 83.19 210 GLY A C 1
ATOM 1491 O O . GLY A 1 210 ? -44.124 1.213 55.240 1.00 83.19 210 GLY A O 1
ATOM 1492 N N . ASP A 1 211 ? -44.916 -0.384 53.868 1.00 81.25 211 ASP A N 1
ATOM 1493 C CA . ASP A 1 211 ? -45.675 -1.108 54.884 1.00 81.25 211 ASP A CA 1
ATOM 1494 C C . ASP A 1 211 ? -44.876 -2.297 55.429 1.00 81.25 211 ASP A C 1
ATOM 1496 O O . ASP A 1 211 ? -44.336 -3.112 54.677 1.00 81.25 211 ASP A O 1
ATOM 1500 N N . GLY A 1 212 ? -44.818 -2.417 56.757 1.00 82.12 212 GLY A N 1
ATOM 1501 C CA . GLY A 1 212 ? -44.171 -3.540 57.437 1.00 82.12 212 GLY A CA 1
ATOM 1502 C C . GLY A 1 212 ? -42.633 -3.512 57.418 1.00 82.12 212 GLY A C 1
ATOM 1503 O O . GLY A 1 212 ? -42.019 -2.528 56.999 1.00 82.12 212 GLY A O 1
ATOM 1504 N N . PRO A 1 213 ? -41.986 -4.577 57.930 1.00 85.44 213 PRO A N 1
ATOM 1505 C CA . PRO A 1 213 ? -40.532 -4.655 58.006 1.00 85.44 213 PRO A CA 1
ATOM 1506 C C . PRO A 1 213 ? -39.899 -4.678 56.609 1.00 85.44 213 PRO A C 1
ATOM 1508 O O . PRO A 1 213 ? -40.447 -5.253 55.669 1.00 85.44 213 PRO A O 1
ATOM 1511 N N . VAL A 1 214 ? -38.716 -4.072 56.491 1.00 88.00 214 VAL A N 1
ATOM 1512 C CA . VAL A 1 214 ? -37.929 -4.051 55.252 1.00 88.00 214 VAL A CA 1
ATOM 1513 C C . VAL A 1 214 ? -37.709 -5.493 54.760 1.00 88.00 214 VAL A C 1
ATOM 1515 O O . VAL A 1 214 ? -37.312 -6.350 55.551 1.00 88.00 214 VAL A O 1
ATOM 1518 N N . PRO A 1 215 ? -37.925 -5.789 53.466 1.00 86.75 215 PRO A N 1
ATOM 1519 C CA . PRO A 1 215 ? -37.955 -7.157 52.940 1.00 86.75 215 PRO A CA 1
ATOM 1520 C C . PRO A 1 215 ? -36.566 -7.799 52.794 1.00 86.75 215 PRO A C 1
ATOM 1522 O O . PRO A 1 215 ? -36.427 -8.848 52.168 1.00 86.75 215 PRO A O 1
ATOM 1525 N N . VAL A 1 216 ? -35.517 -7.168 53.322 1.00 91.69 216 VAL A N 1
ATOM 1526 C CA . VAL A 1 216 ? -34.132 -7.623 53.204 1.00 91.69 216 VAL A CA 1
ATOM 1527 C C . VAL A 1 216 ? -33.391 -7.446 54.525 1.00 91.69 216 VAL A C 1
ATOM 1529 O O . VAL A 1 216 ? -33.717 -6.580 55.334 1.00 91.69 216 VAL A O 1
ATOM 1532 N N . ALA A 1 217 ? -32.360 -8.264 54.734 1.00 92.44 217 ALA A N 1
ATOM 1533 C CA . ALA A 1 217 ? -31.483 -8.146 55.892 1.00 92.44 217 ALA A CA 1
ATOM 1534 C C . ALA A 1 217 ? -30.680 -6.831 55.878 1.00 92.44 217 ALA A C 1
ATOM 1536 O O . ALA A 1 217 ? -30.374 -6.280 54.816 1.00 92.44 217 ALA A O 1
ATOM 1537 N N . ARG A 1 218 ? -30.265 -6.382 57.066 1.00 92.12 218 ARG A N 1
ATOM 1538 C CA . ARG A 1 218 ? -29.363 -5.239 57.262 1.00 92.12 218 ARG A CA 1
ATOM 1539 C C . ARG A 1 218 ? -28.136 -5.320 56.342 1.00 92.12 218 ARG A C 1
ATOM 1541 O O . ARG A 1 218 ? -27.524 -6.378 56.200 1.00 92.12 218 ARG A O 1
ATOM 1548 N N . GLY A 1 219 ? -27.786 -4.203 55.708 1.00 91.31 219 GLY A N 1
ATOM 1549 C CA . GLY A 1 219 ? -26.674 -4.088 54.761 1.00 91.31 219 GLY A CA 1
ATOM 1550 C C . GLY A 1 219 ? -26.996 -4.491 53.316 1.00 91.31 219 GLY A C 1
ATOM 1551 O O . GLY A 1 219 ? -26.176 -4.234 52.432 1.00 91.31 219 GLY A O 1
ATOM 1552 N N . ARG A 1 220 ? -28.171 -5.078 53.038 1.00 94.19 220 ARG A N 1
ATOM 1553 C CA . ARG A 1 220 ? -28.646 -5.366 51.672 1.00 94.19 220 ARG A CA 1
ATOM 1554 C C . ARG A 1 220 ? -29.413 -4.177 51.091 1.00 94.19 220 ARG A C 1
ATOM 1556 O O . ARG A 1 220 ? -29.992 -3.383 51.826 1.00 94.19 220 ARG A O 1
ATOM 1563 N N . TYR A 1 221 ? -29.418 -4.076 49.765 1.00 95.38 221 TYR A N 1
ATOM 1564 C CA . TYR A 1 221 ? -30.149 -3.039 49.039 1.00 95.38 221 TYR A CA 1
ATOM 1565 C C . TYR A 1 221 ? -31.569 -3.501 48.691 1.00 95.38 221 TYR A C 1
ATOM 1567 O O . TYR A 1 221 ? -31.793 -4.679 48.411 1.00 95.38 221 TYR A O 1
ATOM 1575 N N . TYR A 1 222 ? -32.509 -2.564 48.692 1.00 93.69 222 TYR A N 1
ATOM 1576 C CA . TYR A 1 222 ? -33.889 -2.720 48.234 1.00 93.69 222 TYR A CA 1
ATOM 1577 C C . TYR A 1 222 ? -34.328 -1.436 47.515 1.00 93.69 222 TYR A C 1
ATOM 1579 O O . TYR A 1 222 ? -33.617 -0.435 47.543 1.00 93.69 222 TYR A O 1
ATOM 1587 N N . ARG A 1 223 ? -35.491 -1.436 46.865 1.00 94.25 223 ARG A N 1
ATOM 1588 C CA . ARG A 1 223 ? -36.085 -0.246 46.241 1.00 94.25 223 ARG A CA 1
ATOM 1589 C C . ARG A 1 223 ? -37.250 0.284 47.057 1.00 94.25 223 ARG A C 1
ATOM 1591 O O . ARG A 1 223 ? -38.125 -0.489 47.443 1.00 94.25 223 ARG A O 1
ATOM 1598 N N . GLN A 1 224 ? -37.306 1.597 47.258 1.00 89.62 224 GLN A N 1
ATOM 1599 C CA . GLN A 1 224 ? -38.438 2.243 47.919 1.00 89.62 224 GLN A CA 1
ATOM 1600 C C . GLN A 1 224 ? -39.536 2.560 46.890 1.00 89.62 224 GLN A C 1
ATOM 1602 O O . GLN A 1 224 ? -39.469 3.554 46.177 1.00 89.62 224 GLN A O 1
ATOM 1607 N N . GLY A 1 225 ? -40.539 1.688 46.780 1.00 85.69 225 GLY A N 1
ATOM 1608 C CA . GLY A 1 225 ? -41.611 1.794 45.788 1.00 85.69 225 GLY A CA 1
ATOM 1609 C C . GLY A 1 225 ? -41.219 1.386 44.357 1.00 85.69 225 GLY A C 1
ATOM 1610 O O . GLY A 1 225 ? -40.057 1.135 44.011 1.00 85.69 225 GLY A O 1
ATOM 1611 N N . ALA A 1 226 ? -42.228 1.282 43.488 1.00 79.56 226 ALA A N 1
ATOM 1612 C CA . ALA A 1 226 ? -42.038 0.969 42.075 1.00 79.56 226 ALA A CA 1
ATOM 1613 C C . ALA A 1 226 ? -41.440 2.187 41.342 1.00 79.56 226 ALA A C 1
ATOM 1615 O O . ALA A 1 226 ? -42.150 3.131 41.023 1.00 79.56 226 ALA A O 1
ATOM 1616 N N . GLY A 1 227 ? -40.126 2.170 41.107 1.00 80.44 227 GLY A N 1
ATOM 1617 C CA . GLY A 1 227 ? -39.378 3.227 40.420 1.00 80.44 227 GLY A CA 1
ATOM 1618 C C . GLY A 1 227 ? -38.533 4.103 41.345 1.00 80.44 227 GLY A C 1
ATOM 1619 O O . GLY A 1 227 ? -37.824 4.974 40.855 1.00 80.44 227 GLY A O 1
ATOM 1620 N N . GLY A 1 228 ? -38.577 3.883 42.664 1.00 85.62 228 GLY A N 1
ATOM 1621 C CA . GLY A 1 228 ? -37.717 4.613 43.593 1.00 85.62 228 GLY A CA 1
ATOM 1622 C C . GLY A 1 228 ? -36.263 4.133 43.577 1.00 85.62 228 GLY A C 1
ATOM 1623 O O . GLY A 1 228 ? -35.975 3.031 43.093 1.00 85.62 228 GLY A O 1
ATOM 1624 N N . PRO A 1 229 ? -35.341 4.951 44.116 1.00 90.81 229 PRO A N 1
ATOM 1625 C CA . PRO A 1 229 ? -33.919 4.646 44.110 1.00 90.81 229 PRO A CA 1
ATOM 1626 C C . PRO A 1 229 ? -33.595 3.415 44.975 1.00 90.81 229 PRO A C 1
ATOM 1628 O O . PRO A 1 229 ? -34.359 3.061 45.882 1.00 90.81 229 PRO A O 1
ATOM 1631 N N . PRO A 1 230 ? -32.449 2.761 44.723 1.00 93.69 230 PRO A N 1
ATOM 1632 C CA . PRO A 1 230 ? -31.917 1.743 45.615 1.00 93.69 230 PRO A CA 1
ATOM 1633 C C . PRO A 1 230 ? -31.525 2.360 46.968 1.00 93.69 230 PRO A C 1
ATOM 1635 O O . PRO A 1 230 ? -30.797 3.349 47.029 1.00 93.69 230 PRO A O 1
ATOM 1638 N N . VAL A 1 231 ? -31.980 1.748 48.058 1.00 93.94 231 VAL A N 1
ATOM 1639 C CA . VAL A 1 231 ? -31.720 2.142 49.449 1.00 93.94 231 VAL A CA 1
ATOM 1640 C C . VAL A 1 231 ? -31.087 0.962 50.183 1.00 93.94 231 VAL A C 1
ATOM 1642 O O . VAL A 1 231 ? -31.507 -0.181 50.007 1.00 93.94 231 VAL A O 1
ATOM 1645 N N . GLN A 1 232 ? -30.069 1.215 51.008 1.00 94.31 232 GLN A N 1
ATOM 1646 C CA . GLN A 1 232 ? -29.464 0.182 51.850 1.00 94.31 232 GLN A CA 1
ATOM 1647 C C . GLN A 1 232 ? -30.252 0.037 53.160 1.00 94.31 232 GLN A C 1
ATOM 1649 O O . GLN A 1 232 ? -30.519 1.028 53.838 1.00 94.31 232 GLN A O 1
ATOM 1654 N N . ALA A 1 233 ? -30.614 -1.191 53.532 1.00 91.69 233 ALA A N 1
ATOM 1655 C CA . ALA A 1 233 ? -31.258 -1.478 54.811 1.00 91.69 233 ALA A CA 1
ATOM 1656 C C . ALA A 1 233 ? -30.294 -1.183 55.972 1.00 91.69 233 ALA A C 1
ATOM 1658 O O . ALA A 1 233 ? -29.209 -1.773 56.039 1.00 91.69 233 ALA A O 1
ATOM 1659 N N . GLN A 1 234 ? -30.690 -0.255 56.847 1.00 89.25 234 GLN A N 1
ATOM 1660 C CA . GLN A 1 234 ? -29.889 0.209 57.982 1.00 89.25 234 GLN A CA 1
ATOM 1661 C C . GLN A 1 234 ? -29.873 -0.737 59.171 1.00 89.25 234 GLN A C 1
ATOM 1663 O O . GLN A 1 234 ? -30.760 -1.608 59.299 1.00 89.25 234 GLN A O 1
#

Secondary structure (DSSP, 8-state):
-PPPEEEEEPTT--SEETTEEP-TT-SEEEE-HHHHHHHHHTTSEEESS---S--PPPPPP-TT-EEEEEETTEEEEEEHHHHHHHHH-HHHHHHHHHHHHTTPPPPHHHHHHHHHHHHHHHHHHHHHHHTSPPHHHHHHHHS-S-GGG----TT--SPPPGGGTS-S-SSHHHHHHHTTPPP-TT-TTHHHHHHHHHHHHHHTSPEE-SSSS-SS-TT-EEEESTTPPEEE--

Foldseek 3Di:
DAFWFKKFFDPPADCDALNDGDDPVDRIDTGGLVSRLVCVVVVRIDGPDDDPDDNDDDDQQDQQDWDWDDDDPDIDIDGNVVLVVLLVPCPLVVLVVVCVVVVHDDDPVSVVSVVVNVVSVVVVVVSVVVPPDPVVSVVVVPPDPPCVPDPDDVVCPFFDAVVRVTQRDPDPLRSCVSVVHDDDPPDPCPVVVVVVVVCVVLVPFAEDAPDDDDPDDAQDWHADDDPHDIDGHD